Protein AF-A0A497I4E9-F1 (afdb_monomer_lite)

Foldseek 3Di:
DVVVVVVVVVVVVLVVLLVVLLVLLQVVLQQVLVVVLVPDDQFDCVPPDDPDDRDDDSLLLSLLSCCQLPPQNDDLVRSCVVSVHDSVVVVVLVVDPVSPVSNLVSLLVLLVVLLVLLVLLLVCVQQVWDFDQDQRDGFTGHPDDDGDDPDDPDRGHPPPPDQDCPDNVSSVVVLLSSLLNVLSGDCSNNVNNLVSLVVQCVPQDLPGSSVVVSLVSLLSSLVSLVSDPLVSSVVQCPPPSNVVSLVSSLVSLVCCLVDVVNVVVDDVVVNVVSVVSSVVSVVVVVVSVVVVVD

Sequence (294 aa):
MEKKDTRREKDQEIKDYKKRERDRAISLVKQWSDIELKDYIQPTRTGTPKGDPIGFSHKKYQAAHLMILHPQALKIKDIAKITETSEGVLRVWRVEKEFKKSIEEFGILVASRITDIIETIVDSIENKESAIFSDGEIILKPKNKQIQKNKFKKNFTLKFQNIPVDSVDNLHSLSMILLGLLPFFNSSVIGPFAKWMKKSIDSSGTSSYAGLIYPSLAEYALKEASVYDIESLRKWETKPEVLEITKMILNSNIDFLVNPEIWKLYDPKKIQETAESLKKLITNKLELFAQFAQ

pLDDT: mean 72.26, std 17.56, range [29.8, 97.81]

Radius of gyration: 21.53 Å; chains: 1; bounding box: 50×50×73 Å

Secondary structure (DSSP, 8-state):
-HHHHHHHHHHHHHHHHHHHHHHHHHHHHHHHHHHHHHT--PPPSTT--TTSPP---HHHHHHHHHGGGTTTT--HHHHHHHHT--HHHHHHHTTSHHHHHHHHHHHHHHHHHHHHHHHHHHHHHHTTPEEEEETTEEEEE-SSS-------SS------TT----SHHHHHHHHHHHHHHGGGS-HHHHHHHHHHHHHHHHHH-TTSSHHHHHHHHHHHHHHHHTTS-HHHHHHHHTSHHHHHHHHHHHHHHHHHHH-HHHHTTS-HHHHHHHHHHHHHHHHHHHHHHHHHT-

Structure (mmCIF, N/CA/C/O backbone):
data_AF-A0A497I4E9-F1
#
_entry.id   AF-A0A497I4E9-F1
#
loop_
_atom_site.group_PDB
_atom_site.id
_atom_site.type_symbol
_atom_site.label_atom_id
_atom_site.label_alt_id
_atom_site.label_comp_id
_atom_site.label_asym_id
_atom_site.label_entity_id
_atom_site.label_seq_id
_atom_site.pdbx_PDB_ins_code
_atom_site.Cartn_x
_atom_site.Cartn_y
_atom_site.Cartn_z
_atom_site.occupancy
_atom_site.B_iso_or_equiv
_atom_site.auth_seq_id
_atom_site.auth_comp_id
_atom_site.auth_asym_id
_atom_site.auth_atom_id
_atom_site.pdbx_PDB_model_num
ATOM 1 N N . MET A 1 1 ? -19.326 4.041 -35.630 1.00 49.50 1 MET A N 1
ATOM 2 C CA . MET A 1 1 ? -19.929 3.400 -34.438 1.00 49.50 1 MET A CA 1
ATOM 3 C C . MET A 1 1 ? -18.920 2.556 -33.649 1.00 49.50 1 MET A C 1
ATOM 5 O O . MET A 1 1 ? -18.979 2.616 -32.433 1.00 49.50 1 MET A O 1
ATOM 9 N N . GLU A 1 2 ? -17.916 1.929 -34.276 1.00 47.00 2 GLU A N 1
ATOM 10 C CA . GLU A 1 2 ? -16.885 1.084 -33.617 1.00 47.00 2 GLU A CA 1
ATOM 11 C C . GLU A 1 2 ? -16.043 1.721 -32.486 1.00 47.00 2 GLU A C 1
ATOM 13 O O . GLU A 1 2 ? -15.698 1.049 -31.516 1.00 47.00 2 GLU A O 1
ATOM 18 N N . LYS A 1 3 ? -15.713 3.022 -32.546 1.00 44.53 3 LYS A N 1
ATOM 19 C CA . LYS A 1 3 ? -14.885 3.679 -31.504 1.00 44.53 3 LYS A CA 1
ATOM 20 C C . LYS A 1 3 ? -15.578 3.818 -30.137 1.00 44.53 3 LYS A C 1
ATOM 22 O O . LYS A 1 3 ? -14.916 4.099 -29.141 1.00 44.53 3 LYS A O 1
ATOM 27 N N . LYS A 1 4 ? -16.912 3.706 -30.085 1.00 45.25 4 LYS A N 1
ATOM 28 C CA . LYS A 1 4 ? -17.695 3.914 -28.854 1.00 45.25 4 LYS A CA 1
ATOM 29 C C . LYS A 1 4 ? -17.833 2.622 -28.043 1.00 45.25 4 LYS A C 1
ATOM 31 O O . LYS A 1 4 ? -17.807 2.694 -26.817 1.00 45.25 4 LYS A O 1
ATOM 36 N N . ASP A 1 5 ? -17.906 1.476 -28.718 1.00 54.97 5 ASP A N 1
ATOM 37 C CA . ASP A 1 5 ? -17.983 0.156 -28.079 1.00 54.97 5 ASP A CA 1
ATOM 38 C C . ASP A 1 5 ? -16.625 -0.279 -27.518 1.00 54.97 5 ASP A C 1
ATOM 40 O O . ASP A 1 5 ? -16.539 -0.620 -26.342 1.00 54.97 5 ASP A O 1
ATOM 44 N N . THR A 1 6 ? -15.535 -0.050 -28.257 1.00 56.88 6 THR A N 1
ATOM 45 C CA . THR A 1 6 ? -14.160 -0.285 -27.764 1.00 56.88 6 THR A CA 1
ATOM 46 C C . THR A 1 6 ? -13.779 0.569 -26.549 1.00 56.88 6 THR A C 1
ATOM 48 O O . THR A 1 6 ? -12.969 0.155 -25.720 1.00 56.88 6 THR A O 1
ATOM 51 N N . ARG A 1 7 ? -14.350 1.774 -26.403 1.00 56.75 7 ARG A N 1
ATOM 52 C CA . ARG A 1 7 ? -14.149 2.606 -25.203 1.00 56.75 7 ARG A CA 1
ATOM 53 C C . ARG A 1 7 ? -14.920 2.057 -24.001 1.00 56.75 7 ARG A C 1
ATOM 55 O O . ARG A 1 7 ? -14.371 2.013 -22.907 1.00 56.75 7 ARG A O 1
ATOM 62 N N . ARG A 1 8 ? -16.164 1.612 -24.206 1.00 58.44 8 ARG A N 1
ATOM 63 C CA . ARG A 1 8 ? -17.003 1.023 -23.148 1.00 58.44 8 ARG A CA 1
ATOM 64 C C . ARG A 1 8 ? -16.434 -0.291 -22.617 1.00 58.44 8 ARG A C 1
ATOM 66 O O . ARG A 1 8 ? -16.469 -0.503 -21.411 1.00 58.44 8 ARG A O 1
ATOM 73 N N . GLU A 1 9 ? -15.896 -1.131 -23.496 1.00 60.31 9 GLU A N 1
ATOM 74 C CA . GLU A 1 9 ? -15.222 -2.382 -23.126 1.00 60.31 9 GLU A CA 1
ATOM 75 C C . GLU A 1 9 ? -13.988 -2.111 -22.258 1.00 60.31 9 GLU A C 1
ATOM 77 O O . GLU A 1 9 ? -13.892 -2.638 -21.151 1.00 60.31 9 GLU A O 1
ATOM 82 N N . LYS A 1 10 ? -13.115 -1.183 -22.678 1.00 62.25 10 LYS A N 1
ATOM 83 C CA . LYS A 1 10 ? -11.956 -0.755 -21.874 1.00 62.25 10 LYS A CA 1
ATOM 84 C C . LYS A 1 10 ? -12.358 -0.166 -20.520 1.00 62.25 10 LYS A C 1
ATOM 86 O O . LYS A 1 10 ? -11.743 -0.480 -19.503 1.00 62.25 10 LYS A O 1
ATOM 91 N N . ASP A 1 11 ? -13.401 0.663 -20.479 1.00 66.75 11 ASP A N 1
ATOM 92 C CA . ASP A 1 11 ? -13.904 1.238 -19.226 1.00 66.75 11 ASP A CA 1
ATOM 93 C C . ASP A 1 11 ? -14.431 0.152 -18.266 1.00 66.75 11 ASP A C 1
ATOM 95 O O . ASP A 1 11 ? -14.308 0.286 -17.044 1.00 66.75 11 ASP A O 1
ATOM 99 N N . GLN A 1 12 ? -15.015 -0.926 -18.800 1.00 70.75 12 GLN A N 1
ATOM 100 C CA . GLN A 1 12 ? -15.513 -2.055 -18.018 1.00 70.75 12 GLN A CA 1
ATOM 101 C C . GLN A 1 12 ? -14.371 -2.940 -17.499 1.00 70.75 12 GLN A C 1
ATOM 103 O O . GLN A 1 12 ? -14.340 -3.237 -16.305 1.00 70.75 12 GLN A O 1
ATOM 108 N N . GLU A 1 13 ? -13.384 -3.265 -18.336 1.00 67.56 13 GLU A N 1
ATOM 109 C CA . GLU A 1 13 ? -12.174 -3.991 -17.921 1.00 67.56 13 GLU A CA 1
ATOM 110 C C . GLU A 1 13 ? -11.451 -3.279 -16.771 1.00 67.56 13 GLU A C 1
ATOM 112 O O . GLU A 1 13 ? -11.076 -3.905 -15.775 1.00 67.56 13 GLU A O 1
ATOM 117 N N . ILE A 1 14 ? -11.322 -1.952 -16.868 1.00 67.06 14 ILE A N 1
ATOM 118 C CA . ILE A 1 14 ? -10.730 -1.114 -15.820 1.00 67.06 14 ILE A CA 1
ATOM 119 C C . ILE A 1 14 ? -11.548 -1.197 -14.525 1.00 67.06 14 ILE A C 1
ATOM 121 O O . ILE A 1 14 ? -10.976 -1.298 -13.438 1.00 67.06 14 ILE A O 1
ATOM 125 N N . LYS A 1 15 ? -12.885 -1.157 -14.599 1.00 71.06 15 LYS A N 1
ATOM 126 C CA . LYS A 1 15 ? -13.749 -1.287 -13.411 1.00 71.06 15 LYS A CA 1
ATOM 127 C C . LYS A 1 15 ? -13.608 -2.650 -12.744 1.00 71.06 15 LYS A C 1
ATOM 129 O O . LYS A 1 15 ? -13.527 -2.714 -11.516 1.00 71.06 15 LYS A O 1
ATOM 134 N N . ASP A 1 16 ? -13.562 -3.718 -13.528 1.00 72.38 16 ASP A N 1
ATOM 135 C CA . ASP A 1 16 ? -13.444 -5.072 -12.996 1.00 72.38 16 ASP A CA 1
ATOM 136 C C . ASP A 1 16 ? -12.066 -5.304 -12.381 1.00 72.38 16 ASP A C 1
ATOM 138 O O . ASP A 1 16 ? -11.967 -5.866 -11.290 1.00 72.38 16 ASP A O 1
ATOM 142 N N . TYR A 1 17 ? -11.011 -4.795 -13.021 1.00 70.19 17 TYR A N 1
ATOM 143 C CA . TYR A 1 17 ? -9.670 -4.754 -12.446 1.00 70.19 17 TYR A CA 1
ATOM 144 C C . TYR A 1 17 ? -9.652 -4.030 -11.095 1.00 70.19 17 TYR A C 1
ATOM 146 O O . TYR A 1 17 ? -9.250 -4.613 -10.088 1.00 70.19 17 TYR A O 1
ATOM 154 N N . LYS A 1 18 ? -10.209 -2.812 -11.031 1.00 72.19 18 LYS A N 1
ATOM 155 C CA . LYS A 1 18 ? -10.308 -2.026 -9.789 1.00 72.19 18 LYS A CA 1
ATOM 156 C C . LYS A 1 18 ? -11.004 -2.783 -8.673 1.00 72.19 18 LYS A C 1
ATOM 158 O O . LYS A 1 18 ? -10.555 -2.747 -7.532 1.00 72.19 18 LYS A O 1
ATOM 163 N N . LYS A 1 19 ? -12.119 -3.444 -8.986 1.00 79.62 19 LYS A N 1
ATOM 164 C CA . LYS A 1 19 ? -12.874 -4.209 -7.995 1.00 79.62 19 LYS A CA 1
ATOM 165 C C . LYS A 1 19 ? -12.036 -5.361 -7.441 1.00 79.62 19 LYS A C 1
ATOM 167 O O . LYS A 1 19 ? -11.969 -5.515 -6.226 1.00 79.62 19 LYS A O 1
ATOM 172 N N . ARG A 1 20 ? -11.356 -6.115 -8.311 1.00 80.31 20 ARG A N 1
ATOM 173 C CA . ARG A 1 20 ? -10.493 -7.232 -7.897 1.00 80.31 20 ARG A CA 1
ATOM 174 C C . ARG A 1 20 ? -9.346 -6.775 -7.002 1.00 80.31 20 ARG A C 1
ATOM 176 O O . ARG A 1 20 ? -9.178 -7.335 -5.922 1.00 80.31 20 ARG A O 1
ATOM 183 N N . GLU A 1 21 ? -8.594 -5.754 -7.407 1.00 78.81 21 GLU A N 1
ATOM 184 C CA . GLU A 1 21 ? -7.444 -5.291 -6.620 1.00 78.81 21 GLU A CA 1
ATOM 185 C C . GLU A 1 21 ? -7.877 -4.616 -5.311 1.00 78.81 21 GLU A C 1
ATOM 187 O O . GLU A 1 21 ? -7.258 -4.826 -4.268 1.00 78.81 21 GLU A O 1
ATOM 192 N N . ARG A 1 22 ? -9.014 -3.906 -5.310 1.00 83.94 22 ARG A N 1
ATOM 193 C CA . ARG A 1 22 ? -9.618 -3.377 -4.080 1.00 83.94 22 ARG A CA 1
ATOM 194 C C . ARG A 1 22 ? -9.934 -4.494 -3.090 1.00 83.94 22 ARG A C 1
ATOM 196 O O . ARG A 1 22 ? -9.614 -4.385 -1.907 1.00 83.94 22 ARG A O 1
ATOM 203 N N . ASP A 1 23 ? -10.591 -5.548 -3.561 1.00 83.31 23 ASP A N 1
ATOM 204 C CA . ASP A 1 23 ? -11.003 -6.663 -2.712 1.00 83.31 23 ASP A CA 1
ATOM 205 C C . ASP A 1 23 ? -9.776 -7.445 -2.203 1.00 83.31 23 ASP A C 1
ATOM 207 O O . ASP A 1 23 ? -9.744 -7.850 -1.036 1.00 83.31 23 ASP A O 1
ATOM 211 N N . ARG A 1 24 ? -8.714 -7.555 -3.017 1.00 82.25 24 ARG A N 1
ATOM 212 C CA . ARG A 1 24 ? -7.403 -8.083 -2.598 1.00 82.25 24 ARG A CA 1
ATOM 213 C C . ARG A 1 24 ? -6.756 -7.232 -1.509 1.00 82.25 24 ARG A C 1
ATOM 215 O O . ARG A 1 24 ? -6.346 -7.794 -0.497 1.00 82.25 24 ARG A O 1
ATOM 222 N N . ALA A 1 25 ? -6.719 -5.907 -1.662 1.00 86.31 25 ALA A N 1
ATOM 223 C CA . ALA A 1 25 ? -6.171 -5.003 -0.648 1.00 86.31 25 ALA A CA 1
ATOM 224 C C . ALA A 1 25 ? -6.924 -5.138 0.686 1.00 86.31 25 ALA A C 1
ATOM 226 O O . ALA A 1 25 ? -6.308 -5.264 1.743 1.00 86.31 25 ALA A O 1
ATOM 227 N N . ILE A 1 26 ? -8.261 -5.196 0.641 1.00 88.38 26 ILE A N 1
ATOM 228 C CA . ILE A 1 26 ? -9.094 -5.415 1.832 1.00 88.38 26 ILE A CA 1
ATOM 229 C C . ILE A 1 26 ? -8.780 -6.765 2.484 1.00 88.38 26 ILE A C 1
ATOM 231 O O . ILE A 1 26 ? -8.608 -6.830 3.701 1.00 88.38 26 ILE A O 1
ATOM 235 N N . SER A 1 27 ? -8.710 -7.840 1.695 1.00 86.56 27 SER A N 1
ATOM 236 C CA . SER A 1 27 ? -8.392 -9.180 2.198 1.00 86.56 27 SER A CA 1
ATOM 237 C C . SER A 1 27 ? -7.012 -9.224 2.854 1.00 86.56 27 SER A C 1
ATOM 239 O O . SER A 1 27 ? -6.873 -9.746 3.957 1.00 86.56 27 SER A O 1
ATOM 241 N N . LEU A 1 28 ? -6.007 -8.636 2.206 1.00 85.25 28 LEU A N 1
ATOM 242 C CA . LEU A 1 28 ? -4.631 -8.593 2.690 1.00 85.25 28 LEU A CA 1
ATOM 243 C C . LEU A 1 28 ? -4.524 -7.879 4.042 1.00 85.25 28 LEU A C 1
ATOM 245 O O . LEU A 1 28 ? -3.962 -8.417 4.993 1.00 85.25 28 LEU A O 1
ATOM 249 N N . VAL A 1 29 ? -5.125 -6.691 4.154 1.00 90.62 29 VAL A N 1
ATOM 250 C CA . VAL A 1 29 ? -5.122 -5.916 5.403 1.00 90.62 29 VAL A CA 1
ATOM 251 C C . VAL A 1 29 ? -5.855 -6.641 6.518 1.00 90.62 29 VAL A C 1
ATOM 253 O O . VAL A 1 29 ? -5.392 -6.608 7.654 1.00 90.62 29 VAL A O 1
ATOM 256 N N . LYS A 1 30 ? -6.969 -7.320 6.220 1.00 89.69 30 LYS A N 1
ATOM 257 C CA . LYS A 1 30 ? -7.664 -8.147 7.214 1.00 89.69 30 LYS A CA 1
ATOM 258 C C . LYS A 1 30 ? -6.767 -9.266 7.727 1.00 89.69 30 LYS A C 1
ATOM 260 O O . LYS A 1 30 ? -6.582 -9.360 8.930 1.00 89.69 30 LYS A O 1
ATOM 265 N N . GLN A 1 31 ? -6.140 -10.028 6.830 1.00 84.69 31 GLN A N 1
ATOM 266 C CA . GLN A 1 31 ? -5.216 -11.100 7.213 1.00 84.69 31 GLN A CA 1
ATOM 267 C C . GLN A 1 31 ? -4.074 -10.570 8.091 1.00 84.69 31 GLN A C 1
ATOM 269 O O . GLN A 1 31 ? -3.772 -11.142 9.135 1.00 84.69 31 GLN A O 1
ATOM 274 N N . TRP A 1 32 ? -3.464 -9.445 7.713 1.00 86.50 32 TRP A N 1
ATOM 275 C CA . TRP A 1 32 ? -2.405 -8.826 8.508 1.00 86.50 32 TRP A CA 1
ATOM 276 C C . TRP A 1 32 ? -2.886 -8.271 9.841 1.00 86.50 32 TRP A C 1
ATOM 278 O O . TRP A 1 32 ? -2.175 -8.412 10.830 1.00 86.50 32 TRP A O 1
ATOM 288 N N . SER A 1 33 ? -4.083 -7.692 9.885 1.00 91.00 33 SER A N 1
ATOM 289 C CA . SER A 1 33 ? -4.698 -7.240 11.128 1.00 91.00 33 SER A CA 1
ATOM 290 C C . SER A 1 33 ? -5.000 -8.411 12.059 1.00 91.00 33 SER A C 1
ATOM 292 O O . SER A 1 33 ? -4.763 -8.295 13.254 1.00 91.00 33 SER A O 1
ATOM 294 N N . ASP A 1 34 ? -5.512 -9.527 11.541 1.00 87.12 34 ASP A N 1
ATOM 295 C CA . ASP A 1 34 ? -5.860 -10.705 12.340 1.00 87.12 34 ASP A CA 1
ATOM 296 C C . ASP A 1 34 ? -4.614 -11.325 12.991 1.00 87.12 34 ASP A C 1
ATOM 298 O O . ASP A 1 34 ? -4.669 -11.794 14.126 1.00 87.12 34 ASP A O 1
ATOM 302 N N . ILE A 1 35 ? -3.464 -11.259 12.313 1.00 83.44 35 ILE A N 1
ATOM 303 C CA . ILE A 1 35 ? -2.170 -11.690 12.862 1.00 83.44 35 ILE A CA 1
ATOM 304 C C . ILE A 1 35 ? -1.722 -10.797 14.019 1.00 83.44 35 ILE A C 1
ATOM 306 O O . ILE A 1 35 ? -1.273 -11.318 15.039 1.00 83.44 35 ILE A O 1
ATOM 310 N N . GLU A 1 36 ? -1.865 -9.476 13.890 1.00 85.00 36 GLU A N 1
ATOM 311 C CA . GLU A 1 36 ? -1.556 -8.554 14.992 1.00 85.00 36 GLU A CA 1
ATOM 312 C C . GLU A 1 36 ? -2.530 -8.725 16.165 1.00 85.00 36 GLU A C 1
ATOM 314 O O . GLU A 1 36 ? -2.134 -8.644 17.325 1.00 85.00 36 GLU A O 1
ATOM 319 N N . LEU A 1 37 ? -3.801 -9.011 15.873 1.00 87.88 37 LEU A N 1
ATOM 320 C CA . LEU A 1 37 ? -4.840 -9.199 16.884 1.00 87.88 37 LEU A CA 1
ATOM 321 C C . LEU A 1 37 ? -4.724 -10.533 17.626 1.00 87.88 37 LEU A C 1
ATOM 323 O O . LEU A 1 37 ? -5.153 -10.609 18.773 1.00 87.88 37 LEU A O 1
ATOM 327 N N . LYS A 1 38 ? -4.144 -11.573 17.015 1.00 86.25 38 LYS A N 1
ATOM 328 C CA . LYS A 1 38 ? -4.037 -12.910 17.621 1.00 86.25 38 LYS A CA 1
ATOM 329 C C . LYS A 1 38 ? -3.310 -12.900 18.970 1.00 86.25 38 LYS A C 1
ATOM 331 O O . LYS A 1 38 ? -3.720 -13.616 19.878 1.00 86.25 38 LYS A O 1
ATOM 336 N N . ASP A 1 39 ? -2.261 -12.089 19.088 1.00 80.94 39 ASP A N 1
ATOM 337 C CA . ASP A 1 39 ? -1.448 -11.979 20.306 1.00 80.94 39 ASP A CA 1
ATOM 338 C C . ASP A 1 39 ? -1.805 -10.727 21.134 1.00 80.94 39 ASP A C 1
ATOM 340 O O . ASP A 1 39 ? -1.149 -10.426 22.134 1.00 80.94 39 ASP A O 1
ATOM 344 N N . TYR A 1 40 ? -2.822 -9.963 20.718 1.00 87.62 40 TYR A N 1
ATOM 345 C CA . TYR A 1 40 ? -3.192 -8.714 21.370 1.00 87.62 40 TYR A CA 1
ATOM 346 C C . TYR A 1 40 ? -3.966 -8.971 22.666 1.00 87.62 40 TYR A C 1
ATOM 348 O O . TYR A 1 40 ? -5.067 -9.520 22.668 1.00 87.62 40 TYR A O 1
ATOM 356 N N . ILE A 1 41 ? -3.413 -8.511 23.788 1.00 84.88 41 ILE A N 1
ATOM 357 C CA . ILE A 1 41 ? -4.090 -8.571 25.084 1.00 84.88 41 ILE A CA 1
ATOM 358 C C . ILE A 1 41 ? -4.838 -7.259 25.294 1.00 84.88 41 ILE A C 1
ATOM 360 O O . ILE A 1 41 ? -4.236 -6.208 25.517 1.00 84.88 41 ILE A O 1
ATOM 364 N N . GLN A 1 42 ? -6.168 -7.325 25.240 1.00 86.94 42 GLN A N 1
ATOM 365 C CA . GLN A 1 42 ? -7.001 -6.151 25.460 1.00 86.94 42 GLN A CA 1
ATOM 366 C C . GLN A 1 42 ? -6.841 -5.630 26.899 1.00 86.94 42 GLN A C 1
ATOM 368 O O . GLN A 1 42 ? -7.067 -6.383 27.850 1.00 86.94 42 GLN A O 1
ATOM 373 N N . PRO A 1 43 ? -6.525 -4.337 27.084 1.00 83.25 43 PRO A N 1
ATOM 374 C CA . PRO A 1 43 ? -6.435 -3.733 28.400 1.00 83.25 43 PRO A CA 1
ATOM 375 C C . PRO A 1 43 ? -7.790 -3.766 29.111 1.00 83.25 43 PRO A C 1
ATOM 377 O O . PRO A 1 43 ? -8.836 -3.412 28.558 1.00 83.25 43 PRO A O 1
ATOM 380 N N . THR A 1 44 ? -7.759 -4.185 30.372 1.00 79.56 44 THR A N 1
ATOM 381 C CA . THR A 1 44 ? -8.914 -4.176 31.271 1.00 79.56 44 THR A CA 1
ATOM 382 C C . THR A 1 44 ? -8.923 -2.911 32.118 1.00 79.56 44 THR A C 1
ATOM 384 O O . THR A 1 44 ? -7.870 -2.397 32.473 1.00 79.56 44 THR A O 1
ATOM 387 N N . ARG A 1 45 ? -10.112 -2.454 32.526 1.00 72.31 45 ARG A N 1
ATOM 388 C CA . ARG A 1 45 ? -10.286 -1.313 33.448 1.00 72.31 45 ARG A CA 1
ATOM 389 C C . ARG A 1 45 ? -9.727 -1.533 34.859 1.00 72.31 45 ARG A C 1
ATOM 391 O O . ARG A 1 45 ? -9.718 -0.596 35.652 1.00 72.31 45 ARG A O 1
ATOM 398 N N . THR A 1 46 ? -9.345 -2.758 35.205 1.00 72.81 46 THR A N 1
ATOM 399 C CA . THR A 1 46 ? -8.886 -3.121 36.546 1.00 72.81 46 THR A CA 1
ATOM 400 C C . THR A 1 46 ? -7.660 -2.289 36.929 1.00 72.81 46 THR A C 1
ATOM 402 O O . THR A 1 46 ? -6.598 -2.451 36.339 1.00 72.81 46 THR A O 1
ATOM 405 N N . GLY A 1 47 ? -7.816 -1.391 37.906 1.00 68.94 47 GLY A N 1
ATOM 406 C CA . GLY A 1 47 ? -6.748 -0.497 38.374 1.00 68.94 47 GLY A CA 1
ATOM 407 C C . GLY A 1 47 ? -6.626 0.842 37.633 1.00 68.94 47 GLY A C 1
ATOM 408 O O . GLY A 1 47 ? -5.759 1.631 37.990 1.00 68.94 47 GLY A O 1
ATOM 409 N N . THR A 1 48 ? -7.484 1.136 36.650 1.00 69.56 48 THR A N 1
ATOM 410 C CA . THR A 1 48 ? -7.495 2.423 35.933 1.00 69.56 48 THR A CA 1
ATOM 411 C C . THR A 1 48 ? -8.565 3.358 36.522 1.00 69.56 48 THR A C 1
ATOM 413 O O . THR A 1 48 ? -9.751 3.005 36.486 1.00 69.56 48 THR A O 1
ATOM 416 N N . PRO A 1 49 ? -8.196 4.534 37.070 1.00 70.00 49 PRO A N 1
ATOM 417 C CA . PRO A 1 49 ? -9.143 5.517 37.591 1.00 70.00 49 PRO A CA 1
ATOM 418 C C . PRO A 1 49 ? -10.232 5.917 36.590 1.00 70.00 49 PRO A C 1
ATOM 420 O O . PRO A 1 49 ? -10.067 5.900 35.367 1.00 70.00 49 PRO A O 1
ATOM 423 N N . LYS A 1 50 ? -11.395 6.307 37.119 1.00 60.94 50 LYS A N 1
ATOM 424 C CA . LYS A 1 50 ? -12.525 6.761 36.306 1.00 60.94 50 LYS A CA 1
ATOM 425 C C . LYS A 1 50 ? -12.164 8.092 35.636 1.00 60.94 50 LYS A C 1
ATOM 427 O O . LYS A 1 50 ? -12.130 9.117 36.302 1.00 60.94 50 LYS A O 1
ATOM 432 N N . GLY A 1 51 ? -11.945 8.062 34.324 1.00 63.97 51 GLY A N 1
ATOM 433 C CA . GLY A 1 51 ? -11.552 9.234 33.532 1.00 63.97 51 GLY A CA 1
ATOM 434 C C . GLY A 1 51 ? -10.259 9.021 32.750 1.00 63.97 51 GLY A C 1
ATOM 435 O O . GLY A 1 51 ? -10.059 9.696 31.744 1.00 63.97 51 GLY A O 1
ATOM 436 N N . ASP A 1 52 ? -9.452 8.032 33.142 1.00 61.41 52 ASP A N 1
ATOM 437 C CA . ASP A 1 52 ? -8.218 7.711 32.437 1.00 61.41 52 ASP A CA 1
ATOM 438 C C . ASP A 1 52 ? -8.489 6.858 31.187 1.00 61.41 52 ASP A C 1
ATOM 440 O O . ASP A 1 52 ? -9.388 5.998 31.190 1.00 61.41 52 ASP A O 1
ATOM 444 N N . PRO A 1 53 ? -7.736 7.091 30.096 1.00 64.12 53 PRO A N 1
ATOM 445 C CA . PRO A 1 53 ? -7.869 6.304 28.886 1.00 64.12 53 PRO A CA 1
ATOM 446 C C . PRO A 1 53 ? -7.525 4.841 29.174 1.00 64.12 53 PRO A C 1
ATOM 448 O O . PRO A 1 53 ? -6.430 4.501 29.613 1.00 64.12 53 PRO A O 1
ATOM 451 N N . ILE A 1 54 ? -8.482 3.958 28.894 1.00 72.12 54 ILE A N 1
ATOM 452 C CA . ILE A 1 54 ? -8.194 2.536 28.713 1.00 72.12 54 ILE A CA 1
ATOM 453 C C . ILE A 1 54 ? -7.688 2.397 27.285 1.00 72.12 54 ILE A C 1
ATOM 455 O O . ILE A 1 54 ? -8.259 3.007 26.375 1.00 72.12 54 ILE A O 1
ATOM 459 N N . GLY A 1 55 ? -6.630 1.610 27.088 1.00 81.38 55 GLY A N 1
ATOM 460 C CA . GLY A 1 55 ? -6.120 1.324 25.751 1.00 81.38 55 GLY A CA 1
ATOM 461 C C . GLY A 1 55 ? -7.167 0.641 24.856 1.00 81.38 55 GLY A C 1
ATOM 462 O O . GLY A 1 55 ? -8.359 0.560 25.162 1.00 81.38 55 GLY A O 1
ATOM 463 N N . PHE A 1 56 ? -6.752 0.168 23.687 1.00 89.81 56 PHE A N 1
ATOM 464 C CA . PHE A 1 56 ? -7.728 -0.175 22.657 1.00 89.81 56 PHE A CA 1
ATOM 465 C C . PHE A 1 56 ? -8.535 -1.432 22.987 1.00 89.81 56 PHE A C 1
ATOM 467 O O . PHE A 1 56 ? -8.015 -2.455 23.409 1.00 89.81 56 PHE A O 1
ATOM 474 N N . SER A 1 57 ? -9.839 -1.388 22.722 1.00 91.38 57 SER A N 1
ATOM 475 C CA . SER A 1 57 ? -10.585 -2.633 22.551 1.00 91.38 57 SER A CA 1
ATOM 476 C C . SER A 1 57 ? -10.133 -3.332 21.268 1.00 91.38 57 SER A C 1
ATOM 478 O O . SER A 1 57 ? -9.665 -2.667 20.342 1.00 91.38 57 SER A O 1
ATOM 480 N N . HIS A 1 58 ? -10.358 -4.645 21.154 1.00 91.88 58 HIS A N 1
ATOM 481 C CA . HIS A 1 58 ? -10.117 -5.370 19.897 1.00 91.88 58 HIS A CA 1
ATOM 482 C C . HIS A 1 58 ? -10.772 -4.678 18.692 1.00 91.88 58 HIS A C 1
ATOM 484 O O . HIS A 1 58 ? -10.132 -4.480 17.664 1.00 91.88 58 HIS A O 1
ATOM 490 N N . LYS A 1 59 ? -12.026 -4.222 18.844 1.00 94.69 59 LYS A N 1
ATOM 491 C CA . LYS A 1 59 ? -12.767 -3.505 17.792 1.00 94.69 59 LYS A CA 1
ATOM 492 C C . LYS A 1 59 ? -12.095 -2.188 17.403 1.00 94.69 59 LYS A C 1
ATOM 494 O O . LYS A 1 59 ? -12.002 -1.875 16.220 1.00 94.69 59 LYS A O 1
ATOM 499 N N . LYS A 1 60 ? -11.611 -1.420 18.385 1.00 95.56 60 LYS A N 1
ATOM 500 C CA . LYS A 1 60 ? -10.895 -0.161 18.141 1.00 95.56 60 LYS A CA 1
ATOM 501 C C . LYS A 1 60 ? -9.549 -0.405 17.468 1.00 95.56 60 LYS A C 1
ATOM 503 O O . LYS A 1 60 ? -9.201 0.321 16.544 1.00 95.56 60 LYS A O 1
ATOM 508 N N . TYR A 1 61 ? -8.838 -1.453 17.868 1.00 95.25 61 TYR A N 1
ATOM 509 C CA . TYR A 1 61 ? -7.555 -1.800 17.272 1.00 95.25 61 TYR A CA 1
ATOM 510 C C . TYR A 1 61 ? -7.700 -2.294 15.831 1.00 95.25 61 TYR A C 1
ATOM 512 O O . TYR A 1 61 ? -7.078 -1.744 14.924 1.00 95.25 61 TYR A O 1
ATOM 520 N N . GLN A 1 62 ? -8.643 -3.203 15.578 1.00 96.31 62 GLN A N 1
ATOM 521 C CA . GLN A 1 62 ? -8.987 -3.625 14.221 1.00 96.31 62 GLN A CA 1
ATOM 522 C C . GLN A 1 62 ? -9.463 -2.448 13.350 1.00 96.31 62 GLN A C 1
ATOM 524 O O . GLN A 1 62 ? -9.104 -2.353 12.176 1.00 96.31 62 GLN A O 1
ATOM 529 N N . ALA A 1 63 ? -10.247 -1.519 13.910 1.00 97.75 63 ALA A N 1
ATOM 530 C CA . ALA A 1 63 ? -10.671 -0.320 13.192 1.00 97.75 63 ALA A CA 1
ATOM 531 C C . ALA A 1 63 ? -9.481 0.563 12.800 1.00 97.75 63 ALA A C 1
ATOM 533 O O . ALA A 1 63 ? -9.451 1.045 11.670 1.00 97.75 63 ALA A O 1
ATOM 534 N N . ALA A 1 64 ? -8.505 0.758 13.695 1.00 97.50 64 ALA A N 1
ATOM 535 C CA . ALA A 1 64 ? -7.285 1.503 13.388 1.00 97.50 64 ALA A CA 1
ATOM 536 C C . ALA A 1 64 ? -6.513 0.847 12.230 1.00 97.50 64 ALA A C 1
ATOM 538 O O . ALA A 1 64 ? -6.132 1.532 11.285 1.00 97.50 64 ALA A O 1
ATOM 539 N N . HIS A 1 65 ? -6.384 -0.481 12.224 1.00 97.56 65 HIS A N 1
ATOM 540 C CA . HIS A 1 65 ? -5.740 -1.198 11.121 1.00 97.56 65 HIS A CA 1
ATOM 541 C C . HIS A 1 65 ? -6.472 -1.009 9.787 1.00 97.56 65 HIS A C 1
ATOM 543 O O . HIS A 1 65 ? -5.853 -0.693 8.777 1.00 97.56 65 HIS A O 1
ATOM 549 N N . LEU A 1 66 ? -7.804 -1.116 9.768 1.00 97.81 66 LEU A N 1
ATOM 550 C CA . LEU A 1 66 ? -8.598 -0.932 8.546 1.00 97.81 66 LEU A CA 1
ATOM 551 C C . LEU A 1 66 ? -8.592 0.513 8.023 1.00 97.81 66 LEU A C 1
ATOM 553 O O . LEU A 1 66 ? -8.869 0.735 6.843 1.00 97.81 66 LEU A O 1
ATOM 557 N N . MET A 1 67 ? -8.268 1.505 8.857 1.00 97.38 67 MET A N 1
ATOM 558 C CA . MET A 1 67 ? -8.202 2.908 8.429 1.00 97.38 67 MET A CA 1
ATOM 559 C C . MET A 1 67 ? -7.062 3.189 7.451 1.00 97.38 67 MET A C 1
ATOM 561 O O . MET A 1 67 ? -7.137 4.199 6.751 1.00 97.38 67 MET A O 1
ATOM 565 N N . ILE A 1 68 ? -6.064 2.306 7.318 1.00 95.94 68 ILE A N 1
ATOM 566 C CA . ILE A 1 68 ? -5.049 2.449 6.262 1.00 95.94 68 ILE A CA 1
ATOM 567 C C . ILE A 1 68 ? -5.653 2.350 4.854 1.00 95.94 68 ILE A C 1
ATOM 569 O O . ILE A 1 68 ? -5.057 2.837 3.904 1.00 95.94 68 ILE A O 1
ATOM 573 N N . LEU A 1 69 ? -6.845 1.757 4.719 1.00 94.50 69 LEU A N 1
ATOM 574 C CA . LEU A 1 69 ? -7.603 1.644 3.468 1.00 94.50 69 LEU A CA 1
ATOM 575 C C . LEU A 1 69 ? -8.593 2.802 3.257 1.00 94.50 69 LEU A C 1
ATOM 577 O O . LEU A 1 69 ? -9.332 2.818 2.270 1.00 94.50 69 LEU A O 1
ATOM 581 N N . HIS A 1 70 ? -8.678 3.745 4.197 1.00 91.94 70 HIS A N 1
ATOM 582 C CA . HIS A 1 70 ? -9.584 4.886 4.119 1.00 91.94 70 HIS A CA 1
ATOM 583 C C . HIS A 1 70 ? -8.869 6.145 3.603 1.00 91.94 70 HIS A C 1
ATOM 585 O O . HIS A 1 70 ? -7.825 6.503 4.153 1.00 91.94 70 HIS A O 1
ATOM 591 N N . PRO A 1 71 ? -9.474 6.916 2.673 1.00 86.38 71 PRO A N 1
ATOM 592 C CA . PRO A 1 71 ? -10.763 6.697 1.997 1.00 86.38 71 PRO A CA 1
ATOM 593 C C . PRO A 1 71 ? -10.718 5.846 0.719 1.00 86.38 71 PRO A C 1
ATOM 595 O O . PRO A 1 71 ? -11.760 5.689 0.085 1.00 86.38 71 PRO A O 1
ATOM 598 N N . GLN A 1 72 ? -9.551 5.340 0.321 1.00 82.31 72 GLN A N 1
ATOM 599 C CA . GLN A 1 72 ? -9.315 4.800 -1.022 1.00 82.31 72 GLN A CA 1
ATOM 600 C C . GLN A 1 72 ? -10.115 3.520 -1.320 1.00 82.31 72 GLN A C 1
ATOM 602 O O . GLN A 1 72 ? -10.779 3.431 -2.350 1.00 82.31 72 GLN A O 1
ATOM 607 N N . ALA A 1 73 ? -10.091 2.534 -0.422 1.00 87.56 73 ALA A N 1
ATOM 608 C CA . ALA A 1 73 ? -10.809 1.266 -0.578 1.00 87.56 73 ALA A CA 1
ATOM 609 C C . ALA A 1 73 ? -12.038 1.148 0.334 1.00 87.56 73 ALA A C 1
ATOM 611 O O . ALA A 1 73 ? -13.043 0.543 -0.063 1.00 87.56 73 ALA A O 1
ATOM 612 N N . LEU A 1 74 ? -11.985 1.723 1.539 1.00 92.25 74 LEU A N 1
ATOM 613 C CA . LEU A 1 74 ? -13.056 1.642 2.532 1.00 92.25 74 LEU A CA 1
ATOM 614 C C . LEU A 1 74 ? -13.552 3.028 2.959 1.00 92.25 74 LEU A C 1
ATOM 616 O O . LEU A 1 74 ? -12.789 3.922 3.339 1.00 92.25 74 LEU A O 1
ATOM 620 N N . LYS A 1 75 ? -14.875 3.199 2.968 1.00 93.69 75 LYS A N 1
ATOM 621 C CA . LYS A 1 75 ? -15.531 4.344 3.606 1.00 93.69 75 LYS A CA 1
ATOM 622 C C . LYS A 1 75 ? -15.725 4.058 5.096 1.00 93.69 75 LYS A C 1
ATOM 624 O O . LYS A 1 75 ? -15.708 2.910 5.532 1.00 93.69 75 LYS A O 1
ATOM 629 N N . ILE A 1 76 ? -15.983 5.105 5.882 1.00 95.12 76 ILE A N 1
ATOM 630 C CA . ILE A 1 76 ? -16.220 4.977 7.333 1.00 95.12 76 ILE A CA 1
ATOM 631 C C . ILE A 1 76 ? -17.348 3.992 7.642 1.00 95.12 76 ILE A C 1
ATOM 633 O O . ILE A 1 76 ? -17.185 3.148 8.516 1.00 95.12 76 ILE A O 1
ATOM 637 N N . LYS A 1 77 ? -18.439 4.034 6.871 1.00 96.44 77 LYS A N 1
ATOM 638 C CA . LYS A 1 77 ? -19.550 3.080 6.982 1.00 96.44 77 LYS A CA 1
ATOM 639 C C . LYS A 1 77 ? -19.123 1.618 6.797 1.00 96.44 77 LYS A C 1
ATOM 641 O O . LYS A 1 77 ? -19.660 0.730 7.451 1.00 96.44 77 LYS A O 1
ATOM 646 N N . ASP A 1 78 ? -18.146 1.365 5.925 1.00 96.31 78 ASP A N 1
ATOM 647 C CA . ASP A 1 78 ? -17.678 0.012 5.631 1.00 96.31 78 ASP A CA 1
ATOM 648 C C . ASP A 1 78 ? -16.828 -0.505 6.798 1.00 96.31 78 ASP A C 1
ATOM 650 O O . ASP A 1 78 ? -17.017 -1.632 7.247 1.00 96.31 78 ASP A O 1
ATOM 654 N N . ILE A 1 79 ? -15.955 0.347 7.351 1.00 97.38 79 ILE A N 1
ATOM 655 C CA . ILE A 1 79 ? -15.155 0.028 8.545 1.00 97.38 79 ILE A CA 1
ATOM 656 C C . ILE A 1 79 ? -16.068 -0.192 9.759 1.00 97.38 79 ILE A C 1
ATOM 658 O O . ILE A 1 79 ? -15.868 -1.150 10.506 1.00 97.38 79 ILE A O 1
ATOM 662 N N . ALA A 1 80 ? -17.103 0.641 9.923 1.00 97.06 80 ALA A N 1
ATOM 663 C CA . ALA A 1 80 ? -18.101 0.515 10.989 1.00 97.06 80 ALA A CA 1
ATOM 664 C C . ALA A 1 80 ? -18.776 -0.858 10.938 1.00 97.06 80 ALA A C 1
ATOM 666 O O . ALA A 1 80 ? -18.827 -1.576 11.933 1.00 97.06 80 ALA A O 1
ATOM 667 N N . LYS A 1 81 ? -19.202 -1.260 9.734 1.00 97.19 81 LYS A N 1
ATOM 668 C CA . LYS A 1 81 ? -19.806 -2.567 9.485 1.00 97.19 81 LYS A CA 1
ATOM 669 C C . LYS A 1 81 ? -18.844 -3.723 9.771 1.00 97.19 81 LYS A C 1
ATOM 671 O O . LYS A 1 81 ? -19.254 -4.680 10.411 1.00 97.19 81 LYS A O 1
ATOM 676 N N . ILE A 1 82 ? -17.592 -3.649 9.309 1.00 95.38 82 ILE A N 1
ATOM 677 C CA . ILE A 1 82 ? -16.604 -4.731 9.492 1.00 95.38 82 ILE A CA 1
ATOM 678 C C . ILE A 1 82 ? -16.269 -4.939 10.972 1.00 95.38 82 ILE A C 1
ATOM 680 O O . ILE A 1 82 ? -16.116 -6.072 11.406 1.00 95.38 82 ILE A O 1
ATOM 684 N N . THR A 1 83 ? -16.153 -3.850 11.730 1.00 95.44 83 THR A N 1
ATOM 685 C CA . THR A 1 83 ? -15.759 -3.879 13.148 1.00 95.44 83 THR A CA 1
ATOM 686 C C . THR A 1 83 ? -16.939 -3.981 14.108 1.00 95.44 83 THR A C 1
ATOM 688 O O . THR A 1 83 ? -16.739 -4.010 15.323 1.00 95.44 83 THR A O 1
ATOM 691 N N . GLU A 1 84 ? -18.166 -4.013 13.577 1.00 96.25 84 GLU A N 1
ATOM 692 C CA . GLU A 1 84 ? -19.411 -3.978 14.345 1.00 96.25 84 GLU A CA 1
ATOM 693 C C . GLU A 1 84 ? -19.428 -2.821 15.358 1.00 96.25 84 GLU A C 1
ATOM 695 O O . GLU A 1 84 ? -19.628 -3.006 16.567 1.00 96.25 84 GLU A O 1
ATOM 700 N N . THR A 1 85 ? -19.153 -1.619 14.855 1.00 95.44 85 THR A N 1
ATOM 701 C CA . THR A 1 85 ? -19.174 -0.356 15.601 1.00 95.44 85 THR A CA 1
ATOM 702 C C . THR A 1 85 ? -20.079 0.652 14.896 1.00 95.44 85 THR A C 1
ATOM 704 O O . THR A 1 85 ? -20.466 0.457 13.744 1.00 95.44 85 THR A O 1
ATOM 707 N N . SER A 1 86 ? -20.451 1.744 15.571 1.00 96.75 86 SER A N 1
ATOM 708 C CA . SER A 1 86 ? -21.204 2.819 14.917 1.00 96.75 86 SER A CA 1
ATOM 709 C C . SER A 1 86 ? -20.271 3.803 14.205 1.00 96.75 86 SER A C 1
ATOM 711 O O . SER A 1 86 ? -19.152 4.071 14.650 1.00 96.75 86 SER A O 1
ATOM 713 N N . GLU A 1 87 ? -20.748 4.417 13.118 1.00 97.12 87 GLU A N 1
ATOM 714 C CA . GLU A 1 87 ? -19.989 5.468 12.425 1.00 97.12 87 GLU A CA 1
ATOM 715 C C . GLU A 1 87 ? -19.657 6.652 13.341 1.00 97.12 87 GLU A C 1
ATOM 717 O O . GLU A 1 87 ? -18.588 7.247 13.212 1.00 97.12 87 GLU A O 1
ATOM 722 N N . GLY A 1 88 ? -20.562 6.994 14.266 1.00 96.06 88 GLY A N 1
ATOM 723 C CA . GLY A 1 88 ? -20.344 8.056 15.248 1.00 96.06 88 GLY A CA 1
ATOM 724 C C . GLY A 1 88 ? -19.144 7.759 16.145 1.00 96.06 88 GLY A C 1
ATOM 725 O O . GLY A 1 88 ? -18.278 8.614 16.311 1.00 96.06 88 GLY A O 1
ATOM 726 N N . VAL A 1 89 ? -19.036 6.520 16.635 1.00 94.94 89 VAL A N 1
ATOM 727 C CA . VAL A 1 89 ? -17.892 6.071 17.441 1.00 94.94 89 VAL A CA 1
ATOM 728 C C . VAL A 1 89 ? -16.592 6.141 16.637 1.00 94.94 89 VAL A C 1
ATOM 730 O O . VAL A 1 89 ? -15.607 6.690 17.125 1.00 94.94 89 VAL A O 1
ATOM 733 N N . LEU A 1 90 ? -16.587 5.690 15.378 1.00 95.31 90 LEU A N 1
ATOM 734 C CA . LEU A 1 90 ? -15.402 5.810 14.520 1.00 95.31 90 LEU A CA 1
ATOM 735 C C . LEU A 1 90 ? -14.995 7.263 14.259 1.00 95.31 90 LEU A C 1
ATOM 737 O O . LEU A 1 90 ? -13.804 7.559 14.193 1.00 95.31 90 LEU A O 1
ATOM 741 N N . ARG A 1 91 ? -15.954 8.183 14.097 1.00 94.19 91 ARG A N 1
ATOM 742 C CA . ARG A 1 91 ? -15.652 9.614 13.920 1.00 94.19 91 ARG A CA 1
ATOM 743 C C . ARG A 1 91 ? -14.956 10.193 15.146 1.00 94.19 91 ARG A C 1
ATOM 745 O O . ARG A 1 91 ? -14.016 10.963 14.971 1.00 94.19 91 ARG A O 1
ATOM 752 N N . VAL A 1 92 ? -15.376 9.783 16.343 1.00 94.56 92 VAL A N 1
ATOM 753 C CA . VAL A 1 92 ? -14.710 10.152 17.598 1.00 94.56 92 VAL A CA 1
ATOM 754 C C . VAL A 1 92 ? -13.303 9.557 17.647 1.00 94.56 92 VAL A C 1
ATOM 756 O O . VAL A 1 92 ? -12.343 10.307 17.781 1.00 94.56 92 VAL A O 1
ATOM 759 N N . TRP A 1 93 ? -13.141 8.249 17.421 1.00 95.56 93 TRP A N 1
ATOM 760 C CA . TRP A 1 93 ? -11.817 7.613 17.464 1.00 95.56 93 TRP A CA 1
ATOM 761 C C . TRP A 1 93 ? -10.823 8.246 16.487 1.00 95.56 93 TRP A C 1
ATOM 763 O O . TRP A 1 93 ? -9.673 8.474 16.839 1.00 95.56 93 TRP A O 1
ATOM 773 N N . ARG A 1 94 ? -11.256 8.621 15.279 1.00 94.38 94 ARG A N 1
ATOM 774 C CA . ARG A 1 94 ? -10.380 9.205 14.246 1.00 94.38 94 ARG A CA 1
ATOM 775 C C . ARG A 1 94 ? -9.702 10.515 14.631 1.00 94.38 94 ARG A C 1
ATOM 777 O O . ARG A 1 94 ? -8.694 10.863 14.013 1.00 94.38 94 ARG A O 1
ATOM 784 N N . VAL A 1 95 ? -10.253 11.269 15.579 1.00 93.75 95 VAL A N 1
ATOM 785 C CA . VAL A 1 95 ? -9.623 12.517 16.034 1.00 93.75 95 VAL A CA 1
ATOM 786 C C . VAL A 1 95 ? -8.659 12.293 17.197 1.00 93.75 95 VAL A C 1
ATOM 788 O O . VAL A 1 95 ? -7.832 13.164 17.466 1.00 93.75 95 VAL A O 1
ATOM 791 N N . GLU A 1 96 ? -8.698 11.123 17.831 1.00 94.69 96 GLU A N 1
ATOM 792 C CA . GLU A 1 96 ? -7.834 10.780 18.955 1.00 94.69 96 GLU A CA 1
ATOM 793 C C . GLU A 1 96 ? -6.385 10.559 18.505 1.00 94.69 96 GLU A C 1
ATOM 795 O O . GLU A 1 96 ? -6.109 9.891 17.504 1.00 94.69 96 GLU A O 1
ATOM 800 N N . LYS A 1 97 ? -5.435 11.108 19.272 1.00 94.44 97 LYS A N 1
ATOM 801 C CA . LYS A 1 97 ? -4.001 11.028 18.952 1.00 94.44 97 LYS A CA 1
ATOM 802 C C . LYS A 1 97 ? -3.495 9.586 18.928 1.00 94.44 97 LYS A C 1
ATOM 804 O O . LYS A 1 97 ? -2.788 9.209 18.002 1.00 94.44 97 LYS A O 1
ATOM 809 N N . GLU A 1 98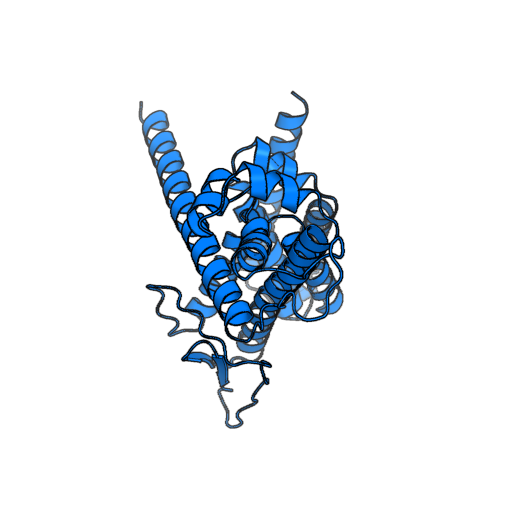 ? -3.886 8.780 19.911 1.00 93.81 98 GLU A N 1
ATOM 810 C CA . GLU A 1 98 ? -3.478 7.374 20.004 1.00 93.81 98 GLU A CA 1
ATOM 811 C C . GLU A 1 98 ? -4.012 6.550 18.833 1.00 93.81 98 GLU A C 1
ATOM 813 O O . GLU A 1 98 ? -3.299 5.715 18.284 1.00 93.81 98 GLU A O 1
ATOM 818 N N . PHE A 1 99 ? -5.249 6.815 18.404 1.00 95.81 99 PHE A N 1
ATOM 819 C CA . PHE A 1 99 ? -5.843 6.148 17.248 1.00 95.81 99 PHE A CA 1
ATOM 820 C C . PHE A 1 99 ? -5.084 6.481 15.969 1.00 95.81 99 PHE A C 1
ATOM 822 O O . PHE A 1 99 ? -4.708 5.572 15.240 1.00 95.81 99 PHE A O 1
ATOM 829 N N . LYS A 1 100 ? -4.770 7.761 15.733 1.00 95.31 100 LYS A N 1
ATOM 830 C CA . LYS A 1 100 ? -3.928 8.172 14.598 1.00 95.31 100 LYS A CA 1
ATOM 831 C C . LYS A 1 100 ? -2.554 7.510 14.632 1.00 95.31 100 LYS A C 1
ATOM 833 O O . LYS A 1 100 ? -2.129 6.968 13.618 1.00 95.31 100 LYS A O 1
ATOM 838 N N . LYS A 1 101 ? -1.915 7.480 15.802 1.00 95.62 101 LYS A N 1
ATOM 839 C CA . LYS A 1 101 ? -0.625 6.816 15.997 1.00 95.62 101 LYS A CA 1
ATOM 840 C C . LYS A 1 101 ? -0.695 5.324 15.649 1.00 95.62 101 LYS A C 1
ATOM 842 O O . LYS A 1 101 ? 0.155 4.836 14.919 1.00 95.62 101 LYS A O 1
ATOM 847 N N . SER A 1 102 ? -1.742 4.622 16.078 1.00 95.62 102 SER A N 1
ATOM 848 C CA . SER A 1 102 ? -1.936 3.207 15.736 1.00 95.62 102 SER A CA 1
ATOM 849 C C . SER A 1 102 ? -2.145 2.978 14.230 1.00 95.62 102 SER A C 1
ATOM 851 O O . SER A 1 102 ? -1.637 1.996 13.691 1.00 95.62 102 SER A O 1
ATOM 853 N N . ILE A 1 103 ? -2.833 3.890 13.528 1.00 96.25 103 ILE A N 1
ATOM 854 C CA . ILE A 1 103 ? -2.954 3.851 12.055 1.00 96.25 103 ILE A CA 1
ATOM 855 C C . ILE A 1 103 ? -1.579 4.021 11.393 1.00 96.25 103 ILE A C 1
ATOM 857 O O . ILE A 1 103 ? -1.279 3.358 10.398 1.00 96.25 103 ILE A O 1
ATOM 861 N N . GLU A 1 104 ? -0.755 4.931 11.915 1.00 94.25 104 GLU A N 1
ATOM 862 C CA . GLU A 1 104 ? 0.596 5.192 11.412 1.00 94.25 104 GLU A CA 1
ATOM 863 C C . GLU A 1 104 ? 1.521 3.992 11.621 1.00 94.25 104 GLU A C 1
ATOM 865 O O . GLU A 1 104 ? 2.135 3.526 10.665 1.00 94.25 104 GLU A O 1
ATOM 870 N N . GLU A 1 105 ? 1.563 3.443 12.835 1.00 93.75 105 GLU A N 1
ATOM 871 C CA . GLU A 1 105 ? 2.377 2.273 13.184 1.00 93.75 105 GLU A CA 1
ATOM 872 C C . GLU A 1 105 ? 2.010 1.052 12.338 1.00 93.75 105 GLU A C 1
ATOM 874 O O . GLU A 1 105 ? 2.888 0.402 11.766 1.00 93.75 105 GLU A O 1
ATOM 879 N N . PHE A 1 106 ? 0.713 0.772 12.189 1.00 95.00 106 PHE A N 1
ATOM 880 C CA . PHE A 1 106 ? 0.268 -0.328 11.340 1.00 95.00 106 PHE A CA 1
ATOM 881 C C . PHE A 1 106 ? 0.543 -0.058 9.854 1.00 95.00 106 PHE A C 1
ATOM 883 O O . PHE A 1 106 ? 0.906 -0.973 9.119 1.00 95.00 106 PHE A O 1
ATOM 890 N N . GLY A 1 107 ? 0.439 1.196 9.406 1.00 91.94 107 GLY A N 1
ATOM 891 C CA . GLY A 1 107 ? 0.816 1.589 8.048 1.00 91.94 107 GLY A CA 1
ATOM 892 C C . GLY A 1 107 ? 2.293 1.326 7.741 1.00 91.94 107 GLY A C 1
ATOM 893 O O . GLY A 1 107 ? 2.608 0.747 6.702 1.00 91.94 107 GLY A O 1
ATOM 894 N N . ILE A 1 108 ? 3.188 1.670 8.674 1.00 88.50 108 ILE A N 1
ATOM 895 C CA . ILE A 1 108 ? 4.627 1.381 8.579 1.00 88.50 108 ILE A CA 1
ATOM 896 C C . ILE A 1 108 ? 4.873 -0.130 8.534 1.00 88.50 108 ILE A C 1
ATOM 898 O O . ILE A 1 108 ? 5.646 -0.593 7.698 1.00 88.50 108 ILE A O 1
ATOM 902 N N . LEU A 1 109 ? 4.196 -0.903 9.390 1.00 88.00 109 LEU A N 1
ATOM 903 C CA . LEU A 1 109 ? 4.299 -2.364 9.396 1.00 88.00 109 LEU A CA 1
ATOM 904 C C . LEU A 1 109 ? 3.884 -2.964 8.047 1.00 88.00 109 LEU A C 1
ATOM 906 O O . LEU A 1 109 ? 4.579 -3.821 7.505 1.00 88.00 109 LEU A O 1
ATOM 910 N N . VAL A 1 110 ? 2.758 -2.509 7.496 1.00 89.00 110 VAL A N 1
ATOM 911 C CA . VAL A 1 110 ? 2.256 -2.955 6.193 1.00 89.00 110 VAL A CA 1
ATOM 912 C C . VAL A 1 110 ? 3.228 -2.598 5.073 1.00 89.00 110 VAL A C 1
ATOM 914 O O . VAL A 1 110 ? 3.521 -3.452 4.239 1.00 89.00 110 VAL A O 1
ATOM 917 N N . ALA A 1 111 ? 3.771 -1.379 5.075 1.00 86.69 111 ALA A N 1
ATOM 918 C CA . ALA A 1 111 ? 4.790 -0.983 4.114 1.00 86.69 111 ALA A CA 1
ATOM 919 C C . ALA A 1 111 ? 6.021 -1.893 4.210 1.00 86.69 111 ALA A C 1
ATOM 921 O O . ALA A 1 111 ? 6.404 -2.461 3.197 1.00 86.69 111 ALA A O 1
ATOM 922 N N . SER A 1 112 ? 6.559 -2.112 5.416 1.00 83.88 112 SER A N 1
ATOM 923 C CA . SER A 1 112 ? 7.704 -3.007 5.642 1.00 83.88 112 SER A CA 1
ATOM 924 C C . SER A 1 112 ? 7.447 -4.408 5.093 1.00 83.88 112 SER A C 1
ATOM 926 O O . SER A 1 112 ? 8.278 -4.957 4.388 1.00 83.88 112 SER A O 1
ATOM 928 N N . ARG A 1 113 ? 6.261 -4.979 5.336 1.00 82.69 113 ARG A N 1
ATOM 929 C CA . ARG A 1 113 ? 5.915 -6.302 4.796 1.00 82.69 113 ARG A CA 1
ATOM 930 C C . ARG A 1 113 ? 5.925 -6.323 3.273 1.00 82.69 113 ARG A C 1
ATOM 932 O O . ARG A 1 113 ? 6.426 -7.274 2.688 1.00 82.69 113 ARG A O 1
ATOM 939 N N . ILE A 1 114 ? 5.368 -5.299 2.627 1.00 84.94 114 ILE A N 1
ATOM 940 C CA . ILE A 1 114 ? 5.385 -5.192 1.162 1.00 84.94 114 ILE A CA 1
ATOM 941 C C . ILE A 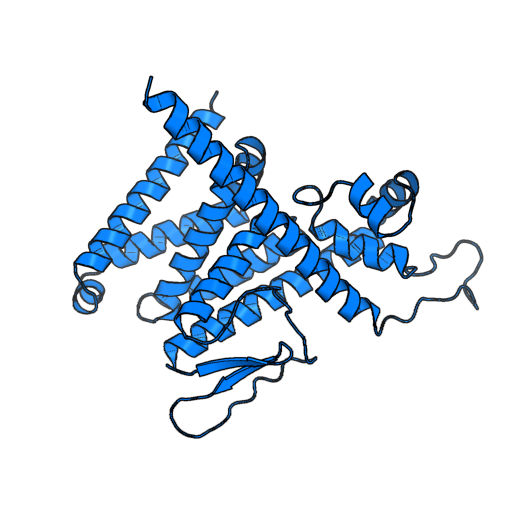1 114 ? 6.827 -5.094 0.657 1.00 84.94 114 ILE A C 1
ATOM 943 O O . ILE A 1 114 ? 7.186 -5.802 -0.282 1.00 84.94 114 ILE A O 1
ATOM 947 N N . THR A 1 115 ? 7.649 -4.246 1.277 1.00 82.75 115 THR A N 1
ATOM 948 C CA . THR A 1 115 ? 9.033 -4.024 0.849 1.00 82.75 115 THR A CA 1
ATOM 949 C C . THR A 1 115 ? 9.889 -5.265 1.045 1.00 82.75 115 THR A C 1
ATOM 951 O O . THR A 1 115 ? 10.564 -5.658 0.104 1.00 82.75 115 THR A O 1
ATOM 954 N N . ASP A 1 116 ? 9.768 -5.953 2.183 1.00 77.69 116 ASP A N 1
ATOM 955 C CA . ASP A 1 116 ? 10.506 -7.188 2.470 1.00 77.69 116 ASP A CA 1
ATOM 956 C C . ASP A 1 116 ? 10.193 -8.274 1.427 1.00 77.69 116 ASP A C 1
ATOM 958 O O . ASP A 1 116 ? 11.085 -8.988 0.966 1.00 77.69 116 ASP A O 1
ATOM 962 N N . ILE A 1 117 ? 8.922 -8.393 1.012 1.00 77.19 117 ILE A N 1
ATOM 963 C CA . ILE A 1 117 ? 8.520 -9.335 -0.042 1.00 77.19 117 ILE A CA 1
ATOM 964 C C . ILE A 1 117 ? 9.161 -8.949 -1.379 1.00 77.19 117 ILE A C 1
ATOM 966 O O . ILE A 1 117 ? 9.658 -9.824 -2.089 1.00 77.19 117 ILE A O 1
ATOM 970 N N . ILE A 1 118 ? 9.158 -7.661 -1.733 1.00 79.75 118 ILE A N 1
ATOM 971 C CA . ILE A 1 118 ? 9.752 -7.188 -2.988 1.00 79.75 118 ILE A CA 1
ATOM 972 C C . ILE A 1 118 ? 11.269 -7.397 -2.988 1.00 79.75 118 ILE A C 1
ATOM 974 O O . ILE A 1 118 ? 11.776 -7.938 -3.964 1.00 79.75 118 ILE A O 1
ATOM 978 N N . GLU A 1 119 ? 11.979 -7.031 -1.919 1.00 78.19 119 GLU A N 1
ATOM 979 C CA . GLU A 1 119 ? 13.426 -7.272 -1.778 1.00 78.19 119 GLU A CA 1
ATOM 980 C C . GLU A 1 119 ? 13.739 -8.756 -1.938 1.00 78.19 119 GLU A C 1
ATOM 982 O O . GLU A 1 119 ? 14.555 -9.135 -2.770 1.00 78.19 119 GLU A O 1
ATOM 987 N N . THR A 1 120 ? 12.987 -9.610 -1.241 1.00 72.25 120 THR A N 1
ATOM 988 C CA . THR A 1 120 ? 13.136 -11.065 -1.333 1.00 72.25 120 THR A CA 1
ATOM 989 C C . THR A 1 120 ? 12.964 -11.567 -2.773 1.00 72.25 120 THR A C 1
ATOM 991 O O . THR A 1 120 ? 13.711 -12.438 -3.221 1.00 72.25 120 THR A O 1
ATOM 994 N N . ILE A 1 121 ? 12.001 -11.023 -3.526 1.00 72.81 121 ILE A N 1
ATOM 995 C CA . ILE A 1 121 ? 11.797 -11.353 -4.945 1.00 72.81 121 ILE A CA 1
ATOM 996 C C . ILE A 1 121 ? 12.980 -10.877 -5.796 1.00 72.81 121 ILE A C 1
ATOM 998 O O . ILE A 1 121 ? 13.470 -11.644 -6.624 1.00 72.81 121 ILE A O 1
ATOM 1002 N N . VAL A 1 122 ? 13.434 -9.636 -5.608 1.00 74.12 122 VAL A N 1
ATOM 1003 C CA . VAL A 1 122 ? 14.554 -9.057 -6.366 1.00 74.12 122 VAL A CA 1
ATOM 1004 C C . VAL A 1 122 ? 15.826 -9.869 -6.135 1.00 74.12 122 VAL A C 1
ATOM 1006 O O . VAL A 1 122 ? 16.423 -10.328 -7.110 1.00 74.12 122 VAL A O 1
ATOM 1009 N N . ASP A 1 123 ? 16.157 -10.146 -4.874 1.00 72.06 123 ASP A N 1
ATOM 1010 C CA . ASP A 1 123 ? 17.315 -10.947 -4.474 1.00 72.06 123 ASP A CA 1
ATOM 1011 C C . ASP A 1 123 ? 17.251 -12.359 -5.065 1.00 72.06 123 ASP A C 1
ATOM 1013 O O . ASP A 1 123 ? 18.252 -12.881 -5.560 1.00 72.06 123 ASP A O 1
ATOM 1017 N N . SER A 1 124 ? 16.067 -12.982 -5.062 1.00 66.25 124 SER A N 1
ATOM 1018 C CA . SER A 1 124 ? 15.876 -14.317 -5.646 1.00 66.25 124 SER A CA 1
ATOM 1019 C C . SER A 1 124 ? 16.182 -14.334 -7.134 1.00 66.25 124 SER A C 1
ATOM 1021 O O . SER A 1 124 ? 16.829 -15.259 -7.629 1.00 66.25 124 SER A O 1
ATOM 1023 N N . ILE A 1 125 ? 15.695 -13.327 -7.864 1.00 67.19 125 ILE A N 1
ATOM 1024 C CA . ILE A 1 125 ? 15.878 -13.271 -9.311 1.00 67.19 125 ILE A CA 1
ATOM 1025 C C . ILE A 1 125 ? 17.343 -12.971 -9.644 1.00 67.19 125 ILE A C 1
ATOM 1027 O O . ILE A 1 125 ? 17.910 -13.652 -10.501 1.00 67.19 125 ILE A O 1
ATOM 1031 N N . GLU A 1 126 ? 17.968 -12.022 -8.940 1.00 68.81 126 GLU A N 1
ATOM 1032 C CA . GLU A 1 126 ? 19.381 -11.674 -9.124 1.00 68.81 126 GLU A CA 1
ATOM 1033 C C . GLU A 1 126 ? 20.292 -12.889 -8.905 1.00 68.81 126 GLU A C 1
ATOM 1035 O O . GLU A 1 126 ? 21.149 -13.199 -9.736 1.00 68.81 126 GLU A O 1
ATOM 1040 N N . ASN A 1 127 ? 20.030 -13.657 -7.847 1.00 66.25 127 ASN A N 1
ATOM 1041 C CA . ASN A 1 127 ? 20.821 -14.832 -7.483 1.00 66.25 127 ASN A CA 1
ATOM 1042 C C . ASN A 1 127 ? 20.368 -16.134 -8.180 1.00 66.25 127 ASN A C 1
ATOM 1044 O O . ASN A 1 127 ? 20.929 -17.205 -7.933 1.00 66.25 127 ASN A O 1
ATOM 1048 N N . LYS A 1 128 ? 19.379 -16.070 -9.088 1.00 62.84 128 LYS A N 1
ATOM 1049 C CA . LYS A 1 128 ? 18.782 -17.230 -9.787 1.00 62.84 128 LYS A CA 1
ATOM 1050 C C . LYS A 1 128 ? 18.295 -18.328 -8.828 1.00 62.84 128 LYS A C 1
ATOM 1052 O O . LYS A 1 128 ? 18.357 -19.522 -9.152 1.00 62.84 128 LYS A O 1
ATOM 1057 N N . GLU A 1 129 ? 17.817 -17.931 -7.656 1.00 58.66 129 GLU A N 1
ATOM 1058 C CA . GLU A 1 129 ? 17.262 -18.810 -6.633 1.00 58.66 129 GLU A CA 1
ATOM 1059 C C . GLU A 1 129 ? 15.771 -19.065 -6.885 1.00 58.66 129 GLU A C 1
ATOM 1061 O O . GLU A 1 129 ? 15.051 -18.233 -7.435 1.00 58.66 129 GLU A O 1
ATOM 1066 N N . SER A 1 130 ? 15.284 -20.243 -6.494 1.00 49.84 130 SER A N 1
ATOM 1067 C CA . SER A 1 130 ? 13.846 -20.516 -6.470 1.00 49.84 130 SER A CA 1
ATOM 1068 C C . SER A 1 130 ? 13.269 -20.037 -5.141 1.00 49.84 130 SER A C 1
ATOM 1070 O O . SER A 1 130 ? 13.643 -20.568 -4.098 1.00 49.84 130 SER A O 1
ATOM 1072 N N . ALA A 1 131 ? 12.346 -19.078 -5.168 1.00 50.50 131 ALA A N 1
ATOM 1073 C CA . ALA A 1 131 ? 11.538 -18.728 -4.004 1.00 50.50 131 ALA A CA 1
ATOM 1074 C C . ALA A 1 131 ? 10.287 -19.617 -3.958 1.00 50.50 131 ALA A C 1
ATOM 1076 O O . ALA A 1 131 ? 9.588 -19.768 -4.958 1.00 50.50 131 ALA A O 1
ATOM 1077 N N . ILE A 1 132 ? 10.010 -20.222 -2.805 1.00 48.75 132 ILE A N 1
ATOM 1078 C CA . ILE A 1 132 ? 8.809 -21.024 -2.558 1.00 48.75 132 ILE A CA 1
ATOM 1079 C C . ILE A 1 132 ? 7.947 -20.298 -1.540 1.00 48.75 132 ILE A C 1
ATOM 1081 O O . ILE A 1 132 ? 8.408 -20.003 -0.442 1.00 48.75 132 ILE A O 1
ATOM 1085 N N . PHE A 1 133 ? 6.684 -20.076 -1.884 1.00 46.78 133 PHE A N 1
ATOM 1086 C CA . PHE A 1 133 ? 5.676 -19.585 -0.954 1.00 46.78 133 PHE A CA 1
ATOM 1087 C C . PHE A 1 133 ? 4.965 -20.794 -0.351 1.00 46.78 133 PHE A C 1
ATOM 1089 O O . PHE A 1 133 ? 4.163 -21.437 -1.023 1.00 46.78 133 PHE A O 1
ATOM 1096 N N . SER A 1 134 ? 5.273 -21.136 0.899 1.00 40.00 134 SER A N 1
ATOM 1097 C CA . SER A 1 134 ? 4.629 -22.251 1.607 1.00 40.00 134 SER A CA 1
ATOM 1098 C C . SER A 1 134 ? 4.189 -21.783 2.971 1.00 40.00 134 SER A C 1
ATOM 1100 O O . SER A 1 134 ? 4.991 -21.221 3.710 1.00 40.00 134 SER A O 1
ATOM 1102 N N . ASP A 1 135 ? 2.906 -21.971 3.283 1.00 39.59 135 ASP A N 1
ATOM 1103 C CA . ASP A 1 135 ? 2.307 -21.495 4.534 1.00 39.59 135 ASP A CA 1
ATOM 1104 C C . ASP A 1 135 ? 2.668 -20.024 4.826 1.00 39.59 135 ASP A C 1
ATOM 1106 O O . ASP A 1 135 ? 2.786 -19.631 5.979 1.00 39.59 135 ASP A O 1
ATOM 1110 N N . GLY A 1 136 ? 2.808 -19.261 3.721 1.00 41.09 136 GLY A N 1
ATOM 1111 C CA . GLY A 1 136 ? 3.298 -17.889 3.479 1.00 41.09 136 GLY A CA 1
ATOM 1112 C C . GLY A 1 136 ? 4.621 -17.460 4.084 1.00 41.09 136 GLY A C 1
ATOM 1113 O O . GLY A 1 136 ? 4.885 -16.261 4.199 1.00 41.09 136 GLY A O 1
ATOM 1114 N N . GLU A 1 137 ? 5.460 -18.412 4.433 1.00 39.31 137 GLU A N 1
ATOM 1115 C CA . GLU A 1 137 ? 6.874 -18.123 4.426 1.00 39.31 137 GLU A CA 1
ATOM 1116 C C . GLU A 1 137 ? 7.315 -17.995 2.968 1.00 39.31 137 GLU A C 1
ATOM 1118 O O . GLU A 1 137 ? 6.915 -18.794 2.114 1.00 39.31 137 GLU A O 1
ATOM 1123 N N . ILE A 1 138 ? 8.137 -16.984 2.685 1.00 47.66 138 ILE A N 1
ATOM 1124 C CA . ILE A 1 138 ? 8.930 -16.965 1.459 1.00 47.66 138 ILE A CA 1
ATOM 1125 C C . ILE A 1 138 ? 10.220 -17.709 1.773 1.00 47.66 138 ILE A C 1
ATOM 1127 O O . ILE A 1 138 ? 11.067 -17.227 2.523 1.00 47.66 138 ILE A O 1
ATOM 1131 N N . ILE A 1 139 ? 10.352 -18.914 1.233 1.00 48.00 139 ILE A N 1
ATOM 1132 C CA . ILE A 1 139 ? 11.522 -19.767 1.406 1.00 48.00 139 ILE A CA 1
ATOM 1133 C C . ILE A 1 139 ? 12.404 -19.611 0.172 1.00 48.00 139 ILE A C 1
ATOM 1135 O O . ILE A 1 139 ? 12.065 -20.108 -0.901 1.00 48.00 139 ILE A O 1
ATOM 1139 N N . LEU A 1 140 ? 13.556 -18.965 0.334 1.00 44.34 140 LEU A N 1
ATOM 1140 C CA . LEU A 1 140 ? 14.578 -18.890 -0.706 1.00 44.34 140 LEU A CA 1
ATOM 1141 C C . LEU A 1 140 ? 15.367 -20.203 -0.778 1.00 44.34 140 LEU A C 1
ATOM 1143 O O . LEU A 1 140 ? 15.858 -20.714 0.232 1.00 44.34 140 LEU A O 1
ATOM 1147 N N . LYS A 1 141 ? 15.460 -20.787 -1.975 1.00 41.84 141 LYS A N 1
ATOM 1148 C CA . LYS A 1 141 ? 16.275 -21.971 -2.267 1.00 41.84 141 LYS A CA 1
ATOM 1149 C C . LYS A 1 141 ? 17.286 -21.642 -3.372 1.00 41.84 141 LYS A C 1
ATOM 1151 O O . LYS A 1 141 ? 16.876 -21.544 -4.533 1.00 41.84 141 LYS A O 1
ATOM 1156 N N . PRO A 1 142 ? 18.595 -21.573 -3.084 1.00 37.84 142 PRO A N 1
ATOM 1157 C CA . PRO A 1 142 ? 19.596 -21.474 -4.138 1.00 37.84 142 PRO A CA 1
ATOM 1158 C C . PRO A 1 142 ? 19.622 -22.719 -5.018 1.00 37.84 142 PRO A C 1
ATOM 1160 O O . PRO A 1 142 ? 19.516 -23.848 -4.529 1.00 37.84 142 PRO A O 1
ATOM 1163 N N . LYS A 1 143 ? 19.844 -22.517 -6.326 1.00 37.72 143 LYS A N 1
ATOM 1164 C CA . LYS A 1 143 ? 19.992 -23.602 -7.315 1.00 37.72 143 LYS A CA 1
ATOM 1165 C C . LYS A 1 143 ? 21.140 -24.565 -6.989 1.00 37.72 143 LYS A C 1
ATOM 1167 O O . LYS A 1 143 ? 21.080 -25.719 -7.396 1.00 37.72 143 LYS A O 1
ATOM 1172 N N . ASN A 1 144 ? 22.134 -24.126 -6.210 1.00 35.91 144 ASN A N 1
ATOM 1173 C CA . ASN A 1 144 ? 23.256 -24.944 -5.759 1.00 35.91 144 ASN A CA 1
ATOM 1174 C C . ASN A 1 144 ? 23.405 -24.883 -4.230 1.00 35.91 144 ASN A C 1
ATOM 1176 O O . ASN A 1 144 ? 24.042 -23.991 -3.687 1.00 35.91 144 ASN A O 1
ATOM 1180 N N . LYS A 1 145 ? 22.805 -25.872 -3.555 1.00 35.91 145 LYS A N 1
ATOM 1181 C CA . LYS A 1 145 ? 23.144 -26.391 -2.215 1.00 35.91 145 LYS A CA 1
ATOM 1182 C C . LYS A 1 145 ? 23.673 -25.371 -1.184 1.00 35.91 145 LYS A C 1
ATOM 1184 O O . LYS A 1 145 ? 24.829 -25.467 -0.795 1.00 35.91 145 LYS A O 1
ATOM 1189 N N . GLN A 1 146 ? 22.808 -24.514 -0.641 1.00 33.22 146 GLN A N 1
ATOM 1190 C CA . GLN A 1 146 ? 22.790 -24.182 0.798 1.00 33.22 146 GLN A CA 1
ATOM 1191 C C . GLN A 1 146 ? 21.583 -23.305 1.147 1.00 33.22 146 GLN A C 1
ATOM 1193 O O . GLN A 1 146 ? 21.431 -22.207 0.644 1.00 33.22 146 GLN A O 1
ATOM 1198 N N . ILE A 1 147 ? 20.706 -23.792 2.022 1.00 34.91 147 ILE A N 1
ATOM 1199 C CA . ILE A 1 147 ? 19.503 -23.068 2.451 1.00 34.91 147 ILE A CA 1
ATOM 1200 C C . ILE A 1 147 ? 19.924 -21.850 3.288 1.00 34.91 147 ILE A C 1
ATOM 1202 O O . ILE A 1 147 ? 20.356 -22.027 4.428 1.00 34.91 147 ILE A O 1
ATOM 1206 N N . GLN A 1 148 ? 19.756 -20.629 2.773 1.00 38.28 148 GLN A N 1
ATOM 1207 C CA . GLN A 1 148 ? 19.789 -19.423 3.601 1.00 38.28 148 GLN A CA 1
ATOM 1208 C C . GLN A 1 148 ? 18.371 -19.129 4.096 1.00 38.28 148 GLN A C 1
ATOM 1210 O O . GLN A 1 148 ? 17.475 -18.785 3.332 1.00 38.28 148 GLN A O 1
ATOM 1215 N N . LYS A 1 149 ? 18.143 -19.311 5.400 1.00 36.75 149 LYS A N 1
ATOM 1216 C CA . LYS A 1 149 ? 16.891 -18.907 6.048 1.00 36.75 149 LYS A CA 1
ATOM 1217 C C . LYS A 1 149 ? 16.996 -17.436 6.441 1.00 36.75 149 LYS A C 1
ATOM 1219 O O . LYS A 1 149 ? 17.545 -17.139 7.501 1.00 36.75 149 LYS A O 1
ATOM 1224 N N . ASN A 1 150 ? 16.416 -16.534 5.656 1.00 38.84 150 ASN A N 1
ATOM 1225 C CA . ASN A 1 150 ? 16.091 -15.207 6.172 1.00 38.84 150 ASN A CA 1
ATOM 1226 C C . ASN A 1 150 ? 14.931 -15.360 7.162 1.00 38.84 150 ASN A C 1
ATOM 1228 O O . ASN A 1 150 ? 13.816 -15.734 6.803 1.00 38.84 150 ASN A O 1
ATOM 1232 N N . LYS A 1 151 ? 15.223 -15.162 8.452 1.00 32.31 151 LYS A N 1
ATOM 1233 C CA . LYS A 1 151 ? 14.228 -15.241 9.526 1.00 32.31 151 LYS A CA 1
ATOM 1234 C C . LYS A 1 151 ? 13.276 -14.051 9.404 1.00 32.31 151 LYS A C 1
ATOM 1236 O O . LYS A 1 151 ? 13.537 -12.992 9.973 1.00 32.31 151 LYS A O 1
ATOM 1241 N N . PHE A 1 152 ? 12.130 -14.253 8.760 1.00 38.53 152 PHE A N 1
ATOM 1242 C CA . PHE A 1 152 ? 10.946 -13.472 9.099 1.00 38.53 152 PHE A CA 1
ATOM 1243 C C . PHE A 1 152 ? 10.671 -13.672 10.597 1.00 38.53 152 PHE A C 1
ATOM 1245 O O . PHE A 1 152 ? 10.486 -14.794 11.078 1.00 38.53 152 PHE A O 1
ATOM 1252 N N . LYS A 1 153 ? 10.697 -12.589 11.382 1.00 32.75 153 LYS A N 1
ATOM 1253 C CA . LYS A 1 153 ? 10.193 -12.617 12.760 1.00 32.75 153 LYS A CA 1
ATOM 1254 C C . LYS A 1 153 ? 8.667 -12.722 12.679 1.00 32.75 153 LYS A C 1
ATOM 1256 O O . LYS A 1 153 ? 7.997 -11.701 12.607 1.00 32.75 153 LYS A O 1
ATOM 1261 N N . LYS A 1 154 ? 8.179 -13.966 12.717 1.00 32.59 154 LYS A N 1
ATOM 1262 C CA . LYS A 1 154 ? 6.797 -14.474 12.579 1.00 32.59 154 LYS A CA 1
ATOM 1263 C C . LYS A 1 154 ? 6.529 -15.094 11.206 1.00 32.59 154 LYS A C 1
ATOM 1265 O O . LYS A 1 154 ? 6.463 -14.402 10.196 1.00 32.59 154 LYS A O 1
ATOM 1270 N N . ASN A 1 155 ? 6.318 -16.410 11.232 1.00 29.80 155 ASN A N 1
ATOM 1271 C CA . ASN A 1 155 ? 5.717 -17.204 10.167 1.00 29.80 155 ASN A CA 1
ATOM 1272 C C . ASN A 1 155 ? 4.410 -16.516 9.765 1.00 29.80 155 ASN A C 1
ATOM 1274 O O . ASN A 1 155 ? 3.557 -16.235 10.611 1.00 29.80 155 ASN A O 1
ATOM 1278 N N . PHE A 1 156 ? 4.265 -16.197 8.495 1.00 36.28 156 PHE A N 1
ATOM 1279 C CA . PHE A 1 156 ? 3.123 -15.464 7.977 1.00 36.28 156 PHE A CA 1
ATOM 1280 C C . PHE A 1 156 ? 2.500 -16.326 6.876 1.00 36.28 156 PHE A C 1
ATOM 1282 O O . PHE A 1 156 ? 3.255 -17.004 6.233 1.00 36.28 156 PHE A O 1
ATOM 1289 N N . THR A 1 157 ? 1.181 -16.367 6.645 1.00 34.84 157 THR A N 1
ATOM 1290 C CA . THR A 1 157 ? 0.593 -17.103 5.501 1.00 34.84 157 THR A CA 1
ATOM 1291 C C . THR A 1 157 ? -0.139 -16.147 4.558 1.00 34.84 157 THR A C 1
ATOM 1293 O O . THR A 1 157 ? -1.279 -15.791 4.848 1.00 34.84 157 THR A O 1
ATOM 1296 N N . LEU A 1 158 ? 0.451 -15.739 3.422 1.00 40.19 158 LEU A N 1
ATOM 1297 C CA . LEU A 1 158 ? -0.251 -14.972 2.376 1.00 40.19 158 LEU A CA 1
ATOM 1298 C C . LEU A 1 158 ? -1.133 -15.955 1.602 1.00 40.19 158 LEU A C 1
ATOM 1300 O O . LEU A 1 158 ? -0.688 -16.605 0.659 1.00 40.19 158 LEU A O 1
ATOM 1304 N N . LYS A 1 159 ? -2.402 -16.085 1.998 1.00 41.75 159 LYS A N 1
ATOM 1305 C CA . LYS A 1 159 ? -3.393 -16.774 1.163 1.00 41.75 159 LYS A CA 1
ATOM 1306 C C . LYS A 1 159 ? -3.915 -15.780 0.131 1.00 41.75 159 LYS A C 1
ATOM 1308 O O . LYS A 1 159 ? -4.972 -15.177 0.329 1.00 41.75 159 LYS A O 1
ATOM 1313 N N . PHE A 1 160 ? -3.188 -15.611 -0.975 1.00 42.66 160 PHE A N 1
ATOM 1314 C CA . PHE A 1 160 ? -3.810 -15.124 -2.205 1.00 42.66 160 PHE A CA 1
ATOM 1315 C C . PHE A 1 160 ? -4.707 -16.253 -2.702 1.00 42.66 160 PHE A C 1
ATOM 1317 O O . PHE A 1 160 ? -4.222 -17.257 -3.216 1.00 42.66 160 PHE A O 1
ATOM 1324 N N . GLN A 1 161 ? -6.018 -16.151 -2.488 1.00 35.25 161 GLN A N 1
ATOM 1325 C CA . GLN A 1 161 ? -6.932 -17.101 -3.113 1.00 35.25 161 GLN A CA 1
ATOM 1326 C C . GLN A 1 161 ? -6.710 -17.039 -4.636 1.00 35.25 161 GLN A C 1
ATOM 1328 O O . GLN A 1 161 ? -6.888 -15.984 -5.245 1.00 35.25 161 GLN A O 1
ATOM 1333 N N . ASN A 1 162 ? -6.317 -18.179 -5.217 1.00 36.28 162 ASN A N 1
ATOM 1334 C CA . ASN A 1 162 ? -6.225 -18.467 -6.655 1.00 36.28 162 ASN A CA 1
ATOM 1335 C C . ASN A 1 162 ? -5.000 -17.958 -7.440 1.00 36.28 162 ASN A C 1
ATOM 1337 O O . ASN A 1 162 ? -5.142 -17.681 -8.629 1.00 36.28 162 ASN A O 1
ATOM 1341 N N . ILE A 1 163 ? -3.805 -17.871 -6.848 1.00 39.62 163 ILE A N 1
ATOM 1342 C CA . ILE A 1 163 ? -2.579 -17.658 -7.643 1.00 39.62 163 ILE A CA 1
ATOM 1343 C C . ILE A 1 163 ? -1.588 -18.787 -7.343 1.00 39.62 163 ILE A C 1
ATOM 1345 O O . ILE A 1 163 ? -1.006 -18.788 -6.260 1.00 39.62 163 ILE A O 1
ATOM 1349 N N . PRO A 1 164 ? -1.418 -19.762 -8.255 1.00 33.50 164 PRO A N 1
ATOM 1350 C CA . PRO A 1 164 ? -0.312 -20.711 -8.183 1.00 33.50 164 PRO A CA 1
ATOM 1351 C C . PRO A 1 164 ? 0.997 -19.920 -8.294 1.00 33.50 164 PRO A C 1
ATOM 1353 O O . PRO A 1 164 ? 1.173 -19.161 -9.247 1.00 33.50 164 PRO A O 1
ATOM 1356 N N . VAL A 1 165 ? 1.893 -20.042 -7.313 1.00 40.81 165 VAL A N 1
ATOM 1357 C CA . VAL A 1 165 ? 3.202 -19.365 -7.297 1.00 40.81 165 VAL A CA 1
ATOM 1358 C C . VAL A 1 165 ? 4.287 -20.409 -7.544 1.00 40.81 165 VAL A C 1
ATOM 1360 O O . VAL A 1 165 ? 5.112 -20.712 -6.689 1.00 40.81 165 VAL A O 1
ATOM 1363 N N . ASP A 1 166 ? 4.235 -21.004 -8.732 1.00 36.09 166 ASP A N 1
ATOM 1364 C CA . ASP A 1 166 ? 4.979 -22.228 -9.051 1.00 36.09 166 ASP A CA 1
ATOM 1365 C C . ASP A 1 166 ? 6.200 -21.967 -9.970 1.00 36.09 166 ASP A C 1
ATOM 1367 O O . ASP A 1 166 ? 6.856 -22.906 -10.420 1.00 36.09 166 ASP A O 1
ATOM 1371 N N . SER A 1 167 ? 6.524 -20.702 -10.289 1.00 40.75 167 SER A N 1
ATOM 1372 C CA . SER A 1 167 ? 7.594 -20.333 -11.234 1.00 40.75 167 SER A CA 1
ATOM 1373 C C . SER A 1 167 ? 8.173 -18.931 -10.971 1.00 40.75 167 SER A C 1
ATOM 1375 O O . SER A 1 167 ? 7.565 -18.111 -10.286 1.00 40.75 167 SER A O 1
ATOM 1377 N N . VAL A 1 168 ? 9.348 -18.634 -11.545 1.00 39.28 168 VAL A N 1
ATOM 1378 C CA . VAL A 1 168 ? 9.993 -17.301 -11.492 1.00 39.28 168 VAL A CA 1
ATOM 1379 C C . VAL A 1 168 ? 9.102 -16.213 -12.120 1.00 39.28 168 VAL A C 1
ATOM 1381 O O . VAL A 1 168 ? 9.073 -15.088 -11.625 1.00 39.28 168 VAL A O 1
ATOM 1384 N N . ASP A 1 169 ? 8.286 -16.558 -13.122 1.00 42.38 169 ASP A N 1
ATOM 1385 C CA . ASP A 1 169 ? 7.289 -15.650 -13.715 1.00 42.38 169 ASP A CA 1
ATOM 1386 C C . ASP A 1 169 ? 6.174 -15.272 -12.718 1.00 42.38 169 ASP A C 1
ATOM 1388 O O . ASP A 1 169 ? 5.617 -14.168 -12.762 1.00 42.38 169 ASP A O 1
ATOM 1392 N N . ASN A 1 170 ? 5.898 -16.144 -11.743 1.00 55.16 170 ASN A N 1
ATOM 1393 C CA . ASN A 1 170 ? 4.944 -15.864 -10.673 1.00 55.16 170 ASN A CA 1
ATOM 1394 C C . ASN A 1 170 ? 5.518 -14.924 -9.596 1.00 55.16 170 ASN A C 1
ATOM 1396 O O . ASN A 1 170 ? 4.746 -14.257 -8.909 1.00 55.16 170 ASN A O 1
ATOM 1400 N N . LEU A 1 171 ? 6.848 -14.795 -9.482 1.00 55.69 171 LEU A N 1
ATOM 1401 C CA . LEU A 1 171 ? 7.498 -13.860 -8.549 1.00 55.69 171 LEU A CA 1
ATOM 1402 C C . LEU A 1 171 ? 7.396 -12.414 -9.030 1.00 55.69 171 LEU A C 1
ATOM 1404 O O . LEU A 1 171 ? 7.036 -11.531 -8.254 1.00 55.69 171 LEU A O 1
ATOM 1408 N N . HIS A 1 172 ? 7.638 -12.178 -10.322 1.00 61.38 172 HIS A N 1
ATOM 1409 C CA . HIS A 1 172 ? 7.366 -10.873 -10.923 1.00 61.38 172 HIS A CA 1
ATOM 1410 C C . HIS A 1 172 ? 5.868 -10.553 -10.848 1.00 61.38 172 HIS A C 1
ATOM 1412 O O . HIS A 1 172 ? 5.485 -9.471 -10.425 1.00 61.38 172 HIS A O 1
ATOM 1418 N N . SER A 1 173 ? 4.998 -11.521 -11.148 1.00 64.75 173 SER A N 1
ATOM 1419 C CA . SER A 1 173 ? 3.548 -11.330 -11.018 1.00 64.75 173 SER A CA 1
ATOM 1420 C C . SER A 1 173 ? 3.132 -10.944 -9.592 1.00 64.75 173 SER A C 1
ATOM 1422 O O . SER A 1 173 ? 2.252 -10.104 -9.417 1.00 64.75 173 SER A O 1
ATOM 1424 N N . LEU A 1 174 ? 3.786 -11.495 -8.566 1.00 68.94 174 LEU A N 1
ATOM 1425 C CA . LEU A 1 174 ? 3.517 -11.155 -7.172 1.00 68.94 174 LEU A CA 1
ATOM 1426 C C . LEU A 1 174 ? 3.945 -9.728 -6.809 1.00 68.94 174 LEU A C 1
ATOM 1428 O O . LEU A 1 174 ? 3.169 -9.025 -6.159 1.00 68.94 174 LEU A O 1
ATOM 1432 N N . SER A 1 175 ? 5.132 -9.275 -7.228 1.00 71.56 175 SER A N 1
ATOM 1433 C CA . SER A 1 175 ? 5.526 -7.879 -7.002 1.00 71.56 175 SER A CA 1
ATOM 1434 C C . SER A 1 175 ? 4.560 -6.931 -7.712 1.00 71.56 175 SER A C 1
ATOM 1436 O O . SER A 1 175 ? 4.096 -5.970 -7.108 1.00 71.56 175 SER A O 1
ATOM 1438 N N . MET A 1 176 ? 4.133 -7.262 -8.930 1.00 72.94 176 MET A N 1
ATOM 1439 C CA . MET A 1 176 ? 3.133 -6.490 -9.673 1.00 72.94 176 MET A CA 1
ATOM 1440 C C . MET A 1 176 ? 1.770 -6.468 -8.969 1.00 72.94 176 MET A C 1
ATOM 1442 O O . MET A 1 176 ? 1.127 -5.424 -8.904 1.00 72.94 176 MET A O 1
ATOM 1446 N N . ILE A 1 177 ? 1.332 -7.573 -8.364 1.00 75.19 177 ILE A N 1
ATOM 1447 C CA . ILE A 1 177 ? 0.111 -7.575 -7.549 1.00 75.19 177 ILE A CA 1
ATOM 1448 C C . ILE A 1 177 ? 0.273 -6.632 -6.361 1.00 75.19 177 ILE A C 1
ATOM 1450 O O . ILE A 1 177 ? -0.567 -5.760 -6.175 1.00 75.19 177 ILE A O 1
ATOM 1454 N N . LEU A 1 178 ? 1.358 -6.753 -5.589 1.00 80.75 178 LEU A N 1
ATOM 1455 C CA . LEU A 1 178 ? 1.596 -5.915 -4.409 1.00 80.75 178 LEU A CA 1
ATOM 1456 C C . LEU A 1 178 ? 1.646 -4.422 -4.754 1.00 80.75 178 LEU A C 1
ATOM 1458 O O . LEU A 1 178 ? 1.045 -3.609 -4.050 1.00 80.75 178 LEU A O 1
ATOM 1462 N N . LEU A 1 179 ? 2.305 -4.067 -5.857 1.00 81.94 179 LEU A N 1
ATOM 1463 C CA . LEU A 1 179 ? 2.360 -2.693 -6.352 1.00 81.94 179 LEU A CA 1
ATOM 1464 C C . LEU A 1 179 ? 0.983 -2.200 -6.821 1.00 81.94 179 LEU A C 1
ATOM 1466 O O . LEU A 1 179 ? 0.629 -1.053 -6.558 1.00 81.94 179 LEU A O 1
ATOM 1470 N N . GLY A 1 180 ? 0.176 -3.074 -7.431 1.00 77.12 180 GLY A N 1
ATOM 1471 C CA . GLY A 1 180 ? -1.215 -2.789 -7.798 1.00 77.12 180 GLY A CA 1
ATOM 1472 C C . GLY A 1 180 ? -2.133 -2.530 -6.597 1.00 77.12 180 GLY A C 1
ATOM 1473 O O . GLY A 1 180 ? -3.164 -1.873 -6.740 1.00 77.12 180 GLY A O 1
ATOM 1474 N N . LEU A 1 181 ? -1.756 -2.977 -5.392 1.00 84.25 181 LEU A N 1
ATOM 1475 C CA . LEU A 1 181 ? -2.513 -2.685 -4.171 1.00 84.25 181 LEU A CA 1
ATOM 1476 C C . LEU A 1 181 ? -2.217 -1.295 -3.599 1.00 84.25 181 LEU A C 1
ATOM 1478 O O . LEU A 1 181 ? -3.059 -0.752 -2.880 1.00 84.25 181 LEU A O 1
ATOM 1482 N N . LEU A 1 182 ? -1.047 -0.717 -3.900 1.00 84.56 182 LEU A N 1
ATOM 1483 C CA . LEU A 1 182 ? -0.579 0.535 -3.297 1.00 84.56 182 LEU A CA 1
ATOM 1484 C C . LEU A 1 182 ? -1.614 1.659 -3.308 1.00 84.56 182 LEU A C 1
ATOM 1486 O O . LEU A 1 182 ? -1.809 2.288 -2.265 1.00 84.56 182 LEU A O 1
ATOM 1490 N N . PRO A 1 183 ? -2.336 1.915 -4.409 1.00 80.06 183 PRO A N 1
ATOM 1491 C CA . PRO A 1 183 ? -3.198 3.083 -4.446 1.00 80.06 183 PRO A CA 1
ATOM 1492 C C . PRO A 1 183 ? -4.531 2.876 -3.696 1.00 80.06 183 PRO A C 1
ATOM 1494 O O . PRO A 1 183 ? -5.318 3.814 -3.568 1.00 80.06 183 PRO A O 1
ATOM 1497 N N . PHE A 1 184 ? -4.764 1.691 -3.111 1.00 85.06 184 PHE A N 1
ATOM 1498 C CA . PHE A 1 184 ? -5.816 1.462 -2.111 1.00 85.06 184 PHE A CA 1
ATOM 1499 C C . PHE A 1 184 ? -5.398 1.812 -0.679 1.00 85.06 184 PHE A C 1
ATOM 1501 O O . PHE A 1 184 ? -6.256 1.820 0.208 1.00 85.06 184 PHE A O 1
ATOM 1508 N N . PHE A 1 185 ? -4.120 2.112 -0.443 1.00 88.31 185 PHE A N 1
ATOM 1509 C CA . PHE A 1 185 ? -3.625 2.535 0.859 1.00 88.31 185 PHE A CA 1
ATOM 1510 C C . PHE A 1 185 ? -3.533 4.060 0.981 1.00 88.31 185 PHE A C 1
ATOM 1512 O O . PHE A 1 185 ? -3.344 4.805 0.015 1.00 88.31 185 PHE A O 1
ATOM 1519 N N . ASN A 1 186 ?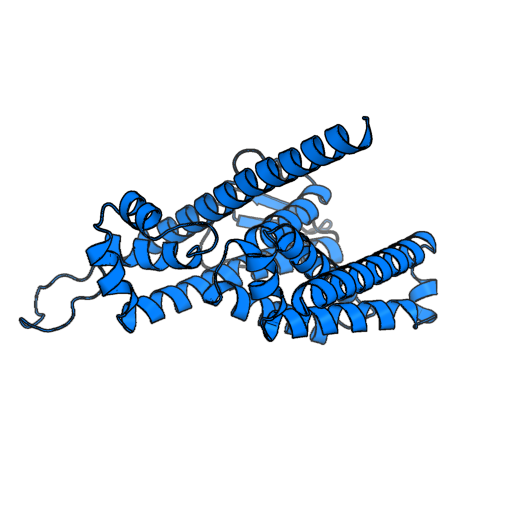 -3.643 4.538 2.215 1.00 86.88 186 ASN A N 1
ATOM 1520 C CA . ASN A 1 186 ? -3.463 5.937 2.560 1.00 86.88 186 ASN A CA 1
ATOM 1521 C C . ASN A 1 186 ? -1.970 6.278 2.779 1.00 86.88 186 ASN A C 1
ATOM 1523 O O . ASN A 1 186 ? -1.070 5.458 2.597 1.00 86.88 186 ASN A O 1
ATOM 1527 N N . SER A 1 187 ? -1.684 7.519 3.176 1.00 82.88 187 SER A N 1
ATOM 1528 C CA . SER A 1 187 ? -0.310 8.010 3.345 1.00 82.88 187 SER A CA 1
ATOM 1529 C C . SER A 1 187 ? 0.522 7.276 4.402 1.00 82.88 187 SER A C 1
ATOM 1531 O O . SER A 1 187 ? 1.745 7.317 4.290 1.00 82.88 187 SER A O 1
ATOM 1533 N N . SER A 1 188 ? -0.083 6.605 5.392 1.00 87.50 188 SER A N 1
ATOM 1534 C CA . SER A 1 188 ? 0.692 5.900 6.422 1.00 87.50 188 SER A CA 1
ATOM 1535 C C . SER A 1 188 ? 1.426 4.671 5.889 1.00 87.50 188 SER A C 1
ATOM 1537 O O . SER A 1 188 ? 2.450 4.304 6.448 1.00 87.50 188 SER A O 1
ATOM 1539 N N . VAL A 1 189 ? 0.951 4.072 4.794 1.00 88.50 189 VAL A N 1
ATOM 1540 C CA . VAL A 1 189 ? 1.654 2.990 4.079 1.00 88.50 189 VAL A CA 1
ATOM 1541 C C . VAL A 1 189 ? 2.540 3.565 2.979 1.00 88.50 189 VAL A C 1
ATOM 1543 O O . VAL A 1 189 ? 3.700 3.191 2.814 1.00 88.50 189 VAL A O 1
ATOM 1546 N N . ILE A 1 190 ? 1.989 4.512 2.225 1.00 83.19 190 ILE A N 1
ATOM 1547 C CA . ILE A 1 190 ? 2.603 5.006 0.994 1.00 83.19 190 ILE A CA 1
ATOM 1548 C C . ILE A 1 190 ? 3.867 5.813 1.266 1.00 83.19 190 ILE A C 1
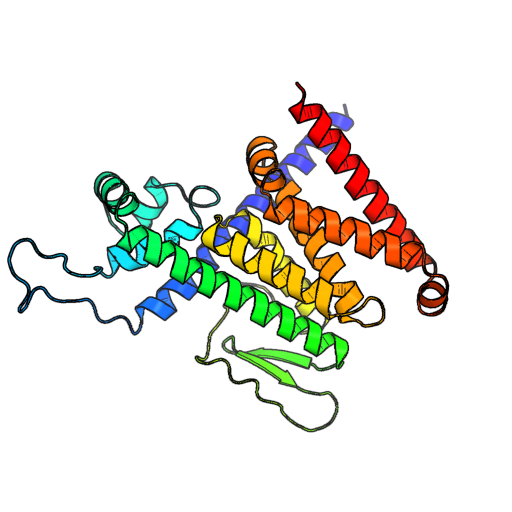ATOM 1550 O O . ILE A 1 190 ? 4.841 5.668 0.536 1.00 83.19 190 ILE A O 1
ATOM 1554 N N . GLY A 1 191 ? 3.877 6.641 2.313 1.00 80.19 191 GLY A N 1
ATOM 1555 C CA . GLY A 1 191 ? 5.055 7.429 2.674 1.00 80.19 191 GLY A CA 1
ATOM 1556 C C . GLY A 1 191 ? 6.267 6.545 2.996 1.00 80.19 191 GLY A C 1
ATOM 1557 O O . GLY A 1 191 ? 7.323 6.729 2.390 1.00 80.19 191 GLY A O 1
ATOM 1558 N N . PRO A 1 192 ? 6.144 5.566 3.912 1.00 85.12 192 PRO A N 1
ATOM 1559 C CA . PRO A 1 192 ? 7.213 4.607 4.182 1.00 85.12 192 PRO A CA 1
ATOM 1560 C C . PRO A 1 192 ? 7.642 3.796 2.952 1.00 85.12 192 PRO A C 1
ATOM 1562 O O . PRO A 1 192 ? 8.842 3.688 2.705 1.00 85.12 192 PRO A O 1
ATOM 1565 N N . PHE A 1 193 ? 6.693 3.302 2.146 1.00 86.62 193 PHE A N 1
ATOM 1566 C CA . PHE A 1 193 ? 7.006 2.588 0.903 1.00 86.62 193 PHE A CA 1
ATOM 1567 C C . PHE A 1 193 ? 7.817 3.461 -0.066 1.00 86.62 193 PHE A C 1
ATOM 1569 O O . PHE A 1 193 ? 8.834 3.024 -0.593 1.00 86.62 193 PHE A O 1
ATOM 1576 N N . ALA A 1 194 ? 7.415 4.719 -0.259 1.00 78.69 194 ALA A N 1
ATOM 1577 C CA . ALA A 1 194 ? 8.110 5.655 -1.135 1.00 78.69 194 ALA A CA 1
ATOM 1578 C C . ALA A 1 194 ? 9.543 5.943 -0.669 1.00 78.69 194 ALA A C 1
ATOM 1580 O O . ALA A 1 194 ? 10.470 5.961 -1.478 1.00 78.69 194 ALA A O 1
ATOM 1581 N N . LYS A 1 195 ? 9.737 6.118 0.645 1.00 81.94 195 LYS A N 1
ATOM 1582 C CA . LYS A 1 195 ? 11.067 6.304 1.245 1.00 81.94 195 LYS A CA 1
ATOM 1583 C C . LYS A 1 195 ? 11.964 5.090 1.032 1.00 81.94 195 LYS A C 1
ATOM 1585 O O . LYS A 1 195 ? 13.136 5.261 0.703 1.00 81.94 195 LYS A O 1
ATOM 1590 N N . TRP A 1 196 ? 11.422 3.887 1.222 1.00 87.88 196 TRP A N 1
ATOM 1591 C CA . TRP A 1 196 ? 12.137 2.654 0.912 1.00 87.88 196 TRP A CA 1
ATOM 1592 C C . TRP A 1 196 ? 12.498 2.603 -0.572 1.00 87.88 196 TRP A C 1
ATOM 1594 O O . TRP A 1 196 ? 13.664 2.421 -0.901 1.00 87.88 196 TRP A O 1
ATOM 1604 N N . MET A 1 197 ? 11.540 2.882 -1.458 1.00 82.06 197 MET A N 1
ATOM 1605 C CA . MET A 1 197 ? 11.758 2.791 -2.896 1.00 82.06 197 MET A CA 1
ATOM 1606 C C . MET A 1 197 ? 12.856 3.726 -3.387 1.00 82.06 197 MET A C 1
ATOM 1608 O O . MET A 1 197 ? 13.747 3.300 -4.119 1.00 82.06 197 MET A O 1
ATOM 1612 N N . LYS A 1 198 ? 12.837 4.974 -2.912 1.00 76.88 198 LYS A N 1
ATOM 1613 C CA . LYS A 1 198 ? 13.917 5.935 -3.127 1.00 76.88 198 LYS A CA 1
ATOM 1614 C C . LYS A 1 198 ? 15.266 5.353 -2.710 1.00 76.88 198 LYS A C 1
ATOM 1616 O O . LYS A 1 198 ? 16.194 5.316 -3.508 1.00 76.88 198 LYS A O 1
ATOM 1621 N N . LYS A 1 199 ? 15.365 4.872 -1.467 1.00 83.12 199 LYS A N 1
ATOM 1622 C CA . LYS A 1 199 ? 16.613 4.327 -0.923 1.00 83.12 199 LYS A CA 1
ATOM 1623 C C . LYS A 1 199 ? 17.117 3.143 -1.754 1.00 83.12 199 LYS A C 1
ATOM 1625 O O . LYS A 1 199 ? 18.317 3.052 -2.001 1.00 83.12 199 LYS A O 1
ATOM 1630 N N . SER A 1 200 ? 16.228 2.254 -2.189 1.00 81.06 200 SER A N 1
ATOM 1631 C CA . SER A 1 200 ? 16.579 1.082 -2.997 1.00 81.06 200 SER A CA 1
ATOM 1632 C C . SER A 1 200 ? 17.087 1.467 -4.387 1.00 81.06 200 SER A C 1
ATOM 1634 O O . SER A 1 200 ? 18.061 0.888 -4.858 1.00 81.06 200 SER A O 1
ATOM 1636 N N . ILE A 1 201 ? 16.503 2.488 -5.023 1.00 75.25 201 ILE A N 1
ATOM 1637 C CA . ILE A 1 201 ? 17.006 3.036 -6.294 1.00 75.25 201 ILE A CA 1
ATOM 1638 C C . ILE A 1 201 ? 18.372 3.710 -6.087 1.00 75.25 201 ILE A C 1
ATOM 1640 O O . ILE A 1 201 ? 19.325 3.382 -6.788 1.00 75.25 201 ILE A O 1
ATOM 1644 N N . ASP A 1 202 ? 18.493 4.588 -5.087 1.00 75.50 202 ASP A N 1
ATOM 1645 C CA . ASP A 1 202 ? 19.723 5.347 -4.820 1.00 75.50 202 ASP A CA 1
ATOM 1646 C C . ASP A 1 202 ? 20.918 4.430 -4.481 1.00 75.50 202 ASP A C 1
ATOM 1648 O O . ASP A 1 202 ? 22.062 4.745 -4.803 1.00 75.50 202 ASP A O 1
ATOM 1652 N N . SER A 1 203 ? 20.667 3.291 -3.824 1.00 77.19 203 SER A N 1
ATOM 1653 C CA . SER A 1 203 ? 21.716 2.371 -3.353 1.00 77.19 203 SER A CA 1
ATOM 1654 C C . SER A 1 203 ? 22.081 1.246 -4.321 1.00 77.19 203 SER A C 1
ATOM 1656 O O . SER A 1 203 ? 23.153 0.663 -4.175 1.00 77.19 203 SER A O 1
ATOM 1658 N N . SER A 1 204 ? 21.230 0.929 -5.299 1.00 68.88 204 SER A N 1
ATOM 1659 C CA . SER A 1 204 ? 21.434 -0.237 -6.169 1.00 68.88 204 SER A CA 1
ATOM 1660 C C . SER A 1 204 ? 22.462 -0.003 -7.281 1.00 68.88 204 SER A C 1
ATOM 1662 O O . SER A 1 204 ? 23.099 -0.959 -7.720 1.00 68.88 204 SER A O 1
ATOM 1664 N N . GLY A 1 205 ? 22.698 1.247 -7.693 1.00 63.28 205 GLY A N 1
ATOM 1665 C CA . GLY A 1 205 ? 23.628 1.583 -8.778 1.00 63.28 205 GLY A CA 1
ATOM 1666 C C . GLY A 1 205 ? 23.141 1.097 -10.152 1.00 63.28 205 GLY A C 1
ATOM 1667 O O . GLY A 1 205 ? 22.567 0.023 -10.292 1.00 63.28 205 GLY A O 1
ATOM 1668 N N . THR A 1 206 ? 23.373 1.873 -11.211 1.00 60.34 206 THR A N 1
ATOM 1669 C CA . THR A 1 206 ? 22.764 1.646 -12.543 1.00 60.34 206 THR A CA 1
ATOM 1670 C C . THR A 1 206 ? 23.264 0.404 -13.295 1.00 60.34 206 THR A C 1
ATOM 1672 O O . THR A 1 206 ? 22.723 0.068 -14.347 1.00 60.34 206 THR A O 1
ATOM 1675 N N . SER A 1 207 ? 24.282 -0.288 -12.778 1.00 55.09 207 SER A N 1
ATOM 1676 C CA . SER A 1 207 ? 24.882 -1.485 -13.379 1.00 55.09 207 SER A CA 1
ATOM 1677 C C . SER A 1 207 ? 24.456 -2.810 -12.730 1.00 55.09 207 SER A C 1
ATOM 1679 O O . SER A 1 207 ? 24.821 -3.865 -13.251 1.00 55.09 207 SER A O 1
ATOM 1681 N N . SER A 1 208 ? 23.701 -2.788 -11.624 1.00 62.91 208 SER A N 1
ATOM 1682 C CA . SER A 1 208 ? 23.178 -4.002 -10.977 1.00 62.91 208 SER A CA 1
ATOM 1683 C C . SER A 1 208 ? 21.784 -4.371 -11.494 1.00 62.91 208 SER A C 1
ATOM 1685 O O . SER A 1 208 ? 21.063 -3.535 -12.043 1.00 62.91 208 SER A O 1
ATOM 1687 N N . TYR A 1 209 ? 21.369 -5.626 -11.292 1.00 63.38 209 TYR A N 1
ATOM 1688 C CA . TYR A 1 209 ? 20.006 -6.056 -11.621 1.00 63.38 209 TYR A CA 1
ATOM 1689 C C . TYR A 1 209 ? 18.965 -5.269 -10.806 1.00 63.38 209 TYR A C 1
ATOM 1691 O O . TYR A 1 209 ? 17.962 -4.794 -11.350 1.00 63.38 209 TYR A O 1
ATOM 1699 N N . ALA A 1 210 ? 19.249 -5.042 -9.522 1.00 63.31 210 ALA A N 1
ATOM 1700 C CA . ALA A 1 210 ? 18.459 -4.186 -8.644 1.00 63.31 210 ALA A CA 1
ATOM 1701 C C . ALA A 1 210 ? 18.290 -2.756 -9.199 1.00 63.31 210 ALA A C 1
ATOM 1703 O O . ALA A 1 210 ? 17.180 -2.216 -9.176 1.00 63.31 210 ALA A O 1
ATOM 1704 N N . GLY A 1 211 ? 19.350 -2.186 -9.784 1.00 64.50 211 GLY A N 1
ATOM 1705 C CA . GLY A 1 211 ? 19.355 -0.858 -10.405 1.00 64.50 211 GLY A CA 1
ATOM 1706 C C . GLY A 1 211 ? 18.433 -0.711 -11.612 1.00 64.50 211 GLY A C 1
ATOM 1707 O O . GLY A 1 211 ? 18.118 0.408 -12.003 1.00 64.50 211 GLY A O 1
ATOM 1708 N N . LEU A 1 212 ? 17.965 -1.822 -12.183 1.00 65.38 212 LEU A N 1
ATOM 1709 C CA . LEU A 1 212 ? 17.050 -1.854 -13.329 1.00 65.38 212 LEU A CA 1
ATOM 1710 C C . LEU A 1 212 ? 15.630 -2.242 -12.924 1.00 65.38 212 LEU A C 1
ATOM 1712 O O . LEU A 1 212 ? 14.646 -1.727 -13.466 1.00 65.38 212 LEU A O 1
ATOM 1716 N N . ILE A 1 213 ? 15.510 -3.139 -11.947 1.00 70.75 213 ILE A N 1
ATOM 1717 C CA . ILE A 1 213 ? 14.212 -3.611 -11.478 1.00 70.75 213 ILE A CA 1
ATOM 1718 C C . ILE A 1 213 ? 13.519 -2.577 -10.610 1.00 70.75 213 ILE A C 1
ATOM 1720 O O . ILE A 1 213 ? 12.334 -2.334 -10.821 1.00 70.75 213 ILE A O 1
ATOM 1724 N N . TYR A 1 214 ? 14.214 -1.928 -9.677 1.00 75.50 214 TYR A N 1
ATOM 1725 C CA . TYR A 1 214 ? 13.560 -0.960 -8.798 1.00 75.50 214 TYR A CA 1
ATOM 1726 C C . TYR A 1 214 ? 12.942 0.235 -9.546 1.00 75.50 214 TYR A C 1
ATOM 1728 O O . TYR A 1 214 ? 11.785 0.552 -9.257 1.00 75.50 214 TYR A O 1
ATOM 1736 N N . PRO A 1 215 ? 13.595 0.838 -10.558 1.00 70.69 215 PRO A N 1
ATOM 1737 C CA . PRO A 1 215 ? 12.951 1.837 -11.414 1.00 70.69 215 PRO A CA 1
ATOM 1738 C C . PRO A 1 215 ? 11.730 1.296 -12.169 1.00 70.69 215 PRO A C 1
ATOM 1740 O O . PRO A 1 215 ? 10.703 1.969 -12.221 1.00 70.69 215 PRO A O 1
ATOM 1743 N N . SER A 1 216 ? 11.801 0.066 -12.691 1.00 69.75 216 SER A N 1
ATOM 1744 C CA . SER A 1 216 ? 10.684 -0.576 -13.406 1.00 69.75 216 SER A CA 1
ATOM 1745 C C . SER A 1 216 ? 9.482 -0.841 -12.487 1.00 69.75 216 SER A C 1
ATOM 1747 O O . SER A 1 216 ? 8.332 -0.606 -12.857 1.00 69.75 216 SER A O 1
ATOM 1749 N N . LEU A 1 217 ? 9.737 -1.305 -11.260 1.00 72.81 217 LEU A N 1
ATOM 1750 C CA . LEU A 1 217 ? 8.714 -1.507 -10.231 1.00 72.81 217 LEU A CA 1
ATOM 1751 C C . LEU A 1 217 ? 8.093 -0.173 -9.803 1.00 72.81 217 LEU A C 1
ATOM 1753 O O . LEU A 1 217 ? 6.876 -0.073 -9.648 1.00 72.81 217 LEU A O 1
ATOM 1757 N N . ALA A 1 218 ? 8.910 0.868 -9.660 1.00 72.06 218 ALA A N 1
ATOM 1758 C CA . ALA A 1 218 ? 8.433 2.205 -9.350 1.00 72.06 218 ALA A CA 1
ATOM 1759 C C . ALA A 1 218 ? 7.555 2.770 -10.485 1.00 72.06 218 ALA A C 1
ATOM 1761 O O . ALA A 1 218 ? 6.486 3.323 -10.217 1.00 72.06 218 ALA A O 1
ATOM 1762 N N . GLU A 1 219 ? 7.942 2.581 -11.751 1.00 70.00 219 GLU A N 1
ATOM 1763 C CA . GLU A 1 219 ? 7.128 2.960 -12.913 1.00 70.00 219 GLU A CA 1
ATOM 1764 C C . GLU A 1 219 ? 5.789 2.224 -12.925 1.00 70.00 219 GLU A C 1
ATOM 1766 O O . GLU A 1 219 ? 4.737 2.839 -13.121 1.00 70.00 219 GLU A O 1
ATOM 1771 N N . TYR A 1 220 ? 5.805 0.921 -12.647 1.00 71.75 220 TYR A N 1
ATOM 1772 C CA . TYR A 1 220 ? 4.582 0.142 -12.561 1.00 71.75 220 TYR A CA 1
ATOM 1773 C C . TYR A 1 220 ? 3.664 0.628 -11.432 1.00 71.75 220 TYR A C 1
ATOM 1775 O O . TYR A 1 220 ? 2.476 0.838 -11.666 1.00 71.75 220 TYR A O 1
ATOM 1783 N N . ALA A 1 221 ? 4.200 0.904 -10.239 1.00 71.00 221 ALA A N 1
ATOM 1784 C CA . ALA A 1 221 ? 3.418 1.474 -9.140 1.00 71.00 221 ALA A CA 1
ATOM 1785 C C . ALA A 1 221 ? 2.736 2.796 -9.531 1.00 71.00 221 ALA A C 1
ATOM 1787 O O . ALA A 1 221 ? 1.575 3.027 -9.187 1.00 71.00 221 ALA A O 1
ATOM 1788 N N . LEU A 1 222 ? 3.429 3.657 -10.285 1.00 67.31 222 LEU A N 1
ATOM 1789 C CA . LEU A 1 222 ? 2.848 4.899 -10.799 1.00 67.31 222 LEU A CA 1
ATOM 1790 C C . LEU A 1 222 ? 1.776 4.650 -11.861 1.00 67.31 222 LEU A C 1
ATOM 1792 O O . LEU A 1 222 ? 0.737 5.316 -11.857 1.00 67.31 222 LEU A O 1
ATOM 1796 N N . LYS A 1 223 ? 2.010 3.703 -12.771 1.00 65.81 223 LYS A N 1
ATOM 1797 C CA . LYS A 1 223 ? 1.046 3.334 -13.808 1.00 65.81 223 LYS A CA 1
ATOM 1798 C C . LYS A 1 223 ? -0.236 2.792 -13.190 1.00 65.81 223 LYS A C 1
ATOM 1800 O O . LYS A 1 223 ? -1.313 3.221 -13.585 1.00 65.81 223 LYS A O 1
ATOM 1805 N N . GLU A 1 224 ? -0.131 1.917 -12.198 1.00 63.22 224 GLU A N 1
ATOM 1806 C CA . GLU A 1 224 ? -1.296 1.378 -11.501 1.00 63.22 224 GLU A CA 1
ATOM 1807 C C . GLU A 1 224 ? -2.038 2.464 -10.727 1.00 63.22 224 GLU A C 1
ATOM 1809 O O . GLU A 1 224 ? -3.261 2.555 -10.825 1.00 63.22 224 GLU A O 1
ATOM 1814 N N . ALA A 1 225 ? -1.322 3.386 -10.077 1.00 59.81 225 ALA A N 1
ATOM 1815 C CA . ALA A 1 225 ? -1.949 4.568 -9.493 1.00 59.81 225 ALA A CA 1
ATOM 1816 C C . ALA A 1 225 ? -2.682 5.441 -10.532 1.00 59.81 225 ALA A C 1
ATOM 1818 O O . ALA A 1 225 ? -3.721 6.018 -10.213 1.00 59.81 225 ALA A O 1
ATOM 1819 N N . SER A 1 226 ? -2.209 5.474 -11.785 1.00 50.78 226 SER A N 1
ATOM 1820 C CA . SER A 1 226 ? -2.842 6.183 -12.915 1.00 50.78 226 SER A CA 1
ATOM 1821 C C . SER A 1 226 ? -4.167 5.577 -13.375 1.00 50.78 226 SER A C 1
ATOM 1823 O O . SER A 1 226 ? -4.935 6.232 -14.074 1.00 50.78 226 SER A O 1
ATOM 1825 N N . VAL A 1 227 ? -4.473 4.340 -12.980 1.00 50.69 227 VAL A N 1
ATOM 1826 C CA . VAL A 1 227 ? -5.734 3.675 -13.337 1.00 50.69 227 VAL A CA 1
ATOM 1827 C C . VAL A 1 227 ? -6.906 4.204 -12.497 1.00 50.69 227 VAL A C 1
ATOM 1829 O O . VAL A 1 227 ? -8.069 3.983 -12.841 1.00 50.69 227 VAL A O 1
ATOM 1832 N N . TYR A 1 228 ? -6.648 4.926 -11.407 1.00 59.09 228 TYR A N 1
ATOM 1833 C CA . TYR A 1 228 ? -7.664 5.467 -10.503 1.00 59.09 228 TYR A CA 1
ATOM 1834 C C . TYR A 1 228 ? -8.402 6.634 -11.170 1.00 59.09 228 TYR A C 1
ATOM 1836 O O . TYR A 1 228 ? -7.987 7.135 -12.210 1.00 59.09 228 TYR A O 1
ATOM 1844 N N . ASP A 1 229 ? -9.578 7.010 -10.666 1.00 57.16 229 ASP A N 1
ATOM 1845 C CA . ASP A 1 229 ? -10.275 8.170 -11.232 1.00 57.16 229 ASP A CA 1
ATOM 1846 C C . ASP A 1 229 ? -9.362 9.413 -11.235 1.00 57.16 229 ASP A C 1
ATOM 1848 O O . ASP A 1 229 ? -8.460 9.532 -10.403 1.00 57.16 229 ASP A O 1
ATOM 1852 N N . ILE A 1 230 ? -9.603 10.335 -12.172 1.00 56.28 230 ILE A N 1
ATOM 1853 C CA . ILE A 1 230 ? -8.738 11.502 -12.412 1.00 56.28 230 ILE A CA 1
ATOM 1854 C C . ILE A 1 230 ? -8.518 12.324 -11.129 1.00 56.28 230 ILE A C 1
ATOM 1856 O O . ILE A 1 230 ? -7.440 12.880 -10.935 1.00 56.28 230 ILE A O 1
ATOM 1860 N N . GLU A 1 231 ? -9.493 12.380 -10.216 1.00 58.88 231 GLU A N 1
ATOM 1861 C CA . GLU A 1 231 ? -9.389 13.166 -8.983 1.00 58.88 231 GLU A CA 1
ATOM 1862 C C . GLU A 1 231 ? -8.507 12.484 -7.921 1.00 58.88 231 GLU A C 1
ATOM 1864 O O . GLU A 1 231 ? -7.668 13.131 -7.286 1.00 58.88 231 GLU A O 1
ATOM 1869 N N . SER A 1 232 ? -8.661 11.174 -7.730 1.00 59.44 232 SER A N 1
ATOM 1870 C CA . SER A 1 232 ? -7.795 10.372 -6.857 1.00 59.44 232 SER A CA 1
ATOM 1871 C C . SER A 1 232 ? -6.370 10.298 -7.400 1.00 59.44 232 SER A C 1
ATOM 1873 O O . SER A 1 232 ? -5.418 10.419 -6.626 1.00 59.44 232 SER A O 1
ATOM 1875 N N . LEU A 1 233 ? -6.227 10.180 -8.724 1.00 58.44 233 LEU A N 1
ATOM 1876 C CA . LEU A 1 233 ? -4.946 10.257 -9.415 1.00 58.44 233 LEU A CA 1
ATOM 1877 C C . LEU A 1 233 ? -4.290 11.615 -9.190 1.00 58.44 233 LEU A C 1
ATOM 1879 O O . LEU A 1 233 ? -3.145 11.674 -8.762 1.00 58.44 233 LEU A O 1
ATOM 1883 N N . ARG A 1 234 ? -5.032 12.710 -9.376 1.00 64.69 234 ARG A N 1
ATOM 1884 C CA . ARG A 1 234 ? -4.544 14.060 -9.081 1.00 64.69 234 ARG A CA 1
ATOM 1885 C C . ARG A 1 234 ? -3.989 14.153 -7.672 1.00 64.69 234 ARG A C 1
ATOM 1887 O O . ARG A 1 234 ? -2.850 14.563 -7.498 1.00 64.69 234 ARG A O 1
ATOM 1894 N N . LYS A 1 235 ? -4.758 13.710 -6.675 1.00 66.75 235 LYS A N 1
ATOM 1895 C CA . LYS A 1 235 ? -4.326 13.718 -5.269 1.00 66.75 235 LYS A CA 1
ATOM 1896 C C . LYS A 1 235 ? -3.115 12.824 -5.017 1.00 66.75 235 LYS A C 1
ATOM 1898 O O . LYS A 1 235 ? -2.356 13.116 -4.100 1.00 66.75 235 LYS A O 1
ATOM 1903 N N . TRP A 1 236 ? -2.962 11.734 -5.765 1.00 66.62 236 TRP A N 1
ATOM 1904 C CA . TRP A 1 236 ? -1.814 10.835 -5.688 1.00 66.62 236 TRP A CA 1
ATOM 1905 C C . TRP A 1 236 ? -0.562 11.466 -6.296 1.00 66.62 236 TRP A C 1
ATOM 1907 O O . TRP A 1 236 ? 0.453 11.572 -5.616 1.00 66.62 236 TRP A O 1
ATOM 1917 N N . GLU A 1 237 ? -0.643 11.930 -7.542 1.00 66.25 237 GLU A N 1
ATOM 1918 C CA . GLU A 1 237 ? 0.496 12.474 -8.281 1.00 66.25 237 GLU A CA 1
ATOM 1919 C C . GLU A 1 237 ? 1.030 13.766 -7.687 1.00 66.25 237 GLU A C 1
ATOM 1921 O O . GLU A 1 237 ? 2.219 14.035 -7.799 1.00 66.25 237 GLU A O 1
ATOM 1926 N N . THR A 1 238 ? 0.181 14.561 -7.033 1.00 71.25 238 THR A N 1
ATOM 1927 C CA . THR A 1 238 ? 0.623 15.797 -6.380 1.00 71.25 238 THR A CA 1
ATOM 1928 C C . THR A 1 238 ? 1.308 15.561 -5.036 1.00 71.25 238 THR A C 1
ATOM 1930 O O . THR A 1 238 ? 1.773 16.524 -4.427 1.00 71.25 238 THR A O 1
ATOM 1933 N N . LYS A 1 239 ? 1.353 14.322 -4.524 1.00 69.56 23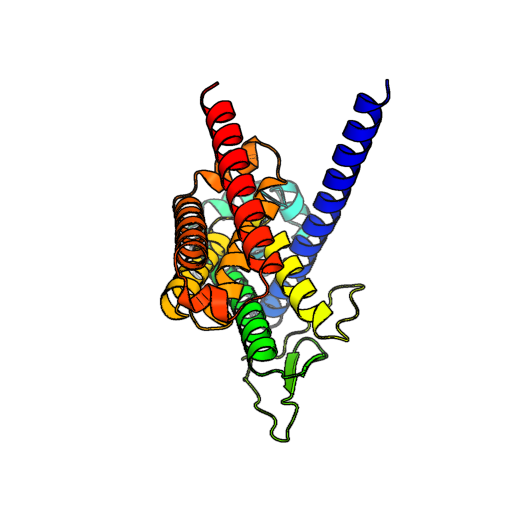9 LYS A N 1
ATOM 1934 C CA . LYS A 1 239 ? 2.080 14.039 -3.280 1.00 69.56 239 LYS A CA 1
ATOM 1935 C C . LYS A 1 239 ? 3.580 14.244 -3.507 1.00 69.56 239 LYS A C 1
ATOM 1937 O O . LYS A 1 239 ? 4.108 13.688 -4.473 1.00 69.56 239 LYS A O 1
ATOM 1942 N N . PRO A 1 240 ? 4.286 14.980 -2.630 1.00 73.25 240 PRO A N 1
ATOM 1943 C CA . PRO A 1 240 ? 5.724 15.204 -2.763 1.00 73.25 240 PRO A CA 1
ATOM 1944 C C . PRO A 1 240 ? 6.525 13.912 -2.958 1.00 73.25 240 PRO A C 1
ATOM 1946 O O . PRO A 1 240 ? 7.414 13.866 -3.802 1.00 73.25 240 PRO A O 1
ATOM 1949 N N . GLU A 1 241 ? 6.156 12.846 -2.247 1.00 69.06 241 GLU A N 1
ATOM 1950 C CA . GLU A 1 241 ? 6.816 11.540 -2.314 1.00 69.06 241 GLU A CA 1
ATOM 1951 C C . GLU A 1 241 ? 6.627 10.866 -3.681 1.00 69.06 241 GLU A C 1
ATOM 1953 O O . GLU A 1 241 ? 7.536 10.234 -4.210 1.00 69.06 241 GLU A O 1
ATOM 1958 N N . VAL A 1 242 ? 5.451 11.029 -4.290 1.00 70.50 242 VAL A N 1
ATOM 1959 C CA . VAL A 1 242 ? 5.132 10.463 -5.608 1.00 70.50 242 VAL A CA 1
ATOM 1960 C C . VAL A 1 242 ? 5.826 11.249 -6.719 1.00 70.50 242 VAL A C 1
ATOM 1962 O O . VAL A 1 242 ? 6.324 10.659 -7.681 1.00 70.50 242 VAL A O 1
ATOM 1965 N N . LEU A 1 243 ? 5.909 12.575 -6.581 1.00 74.25 243 LEU A N 1
ATOM 1966 C CA . LEU A 1 243 ? 6.695 13.422 -7.482 1.00 74.25 243 LEU A CA 1
ATOM 1967 C C . LEU A 1 243 ? 8.179 13.066 -7.423 1.00 74.25 243 LEU A C 1
ATOM 1969 O O . LEU A 1 243 ? 8.844 13.035 -8.456 1.00 74.25 243 LEU A O 1
ATOM 1973 N N . GLU A 1 244 ? 8.695 12.787 -6.230 1.00 72.69 244 GLU A N 1
ATOM 1974 C CA . GLU A 1 244 ? 10.076 12.364 -6.034 1.00 72.69 244 GLU A CA 1
ATOM 1975 C C . GLU A 1 244 ? 10.359 11.017 -6.713 1.00 72.69 244 GLU A C 1
ATOM 1977 O O . GLU A 1 244 ? 11.284 10.942 -7.522 1.00 72.69 244 GLU A O 1
ATOM 1982 N N . ILE A 1 245 ? 9.501 10.008 -6.505 1.00 69.38 245 ILE A N 1
ATOM 1983 C CA . ILE A 1 245 ? 9.575 8.724 -7.226 1.00 69.38 245 ILE A CA 1
ATOM 1984 C C . ILE A 1 245 ? 9.534 8.945 -8.744 1.00 69.38 245 ILE A C 1
ATOM 1986 O O . ILE A 1 245 ? 10.330 8.371 -9.483 1.00 69.38 245 ILE A O 1
ATOM 1990 N N . THR A 1 246 ? 8.629 9.806 -9.221 1.00 73.50 246 THR A N 1
ATOM 1991 C CA . THR A 1 246 ? 8.494 10.102 -10.656 1.00 73.50 246 THR A CA 1
ATOM 1992 C C . THR A 1 246 ? 9.792 10.679 -11.219 1.00 73.50 246 THR A C 1
ATOM 1994 O O . THR A 1 246 ? 10.264 10.221 -12.256 1.00 73.50 246 THR A O 1
ATOM 1997 N N . LYS A 1 247 ? 10.409 11.648 -10.530 1.00 76.81 247 LYS A N 1
ATOM 1998 C CA . LYS A 1 247 ? 11.701 12.220 -10.941 1.00 76.81 247 LYS A CA 1
ATOM 1999 C C . LYS A 1 247 ? 12.803 11.163 -10.979 1.00 76.81 247 LYS A C 1
ATOM 2001 O O . LYS A 1 247 ? 13.593 11.157 -11.916 1.00 76.81 247 LYS A O 1
ATOM 2006 N N . MET A 1 248 ? 12.836 10.263 -10.000 1.00 71.81 248 MET A N 1
ATOM 2007 C CA . MET A 1 248 ? 13.825 9.182 -9.940 1.00 71.81 248 MET A CA 1
ATOM 2008 C C . MET A 1 248 ? 13.701 8.221 -11.114 1.00 71.81 248 MET A C 1
ATOM 2010 O O . MET A 1 248 ? 14.705 7.906 -11.741 1.00 71.81 248 MET A O 1
ATOM 2014 N N . ILE A 1 249 ? 12.478 7.808 -11.454 1.00 72.00 249 ILE A N 1
ATOM 2015 C CA . ILE A 1 249 ? 12.218 6.944 -12.613 1.00 72.00 249 ILE A CA 1
ATOM 2016 C C . ILE A 1 249 ? 12.669 7.625 -13.901 1.00 72.00 249 ILE A C 1
ATOM 2018 O O . ILE A 1 249 ? 13.315 6.989 -14.730 1.00 72.00 249 ILE A O 1
ATOM 2022 N N . LEU A 1 250 ? 12.344 8.911 -14.076 1.00 77.31 250 LEU A N 1
ATOM 2023 C CA . LEU A 1 250 ? 12.761 9.668 -15.256 1.00 77.31 250 LEU A CA 1
ATOM 2024 C C . LEU A 1 250 ? 14.286 9.718 -15.355 1.00 77.31 250 LEU A C 1
ATOM 2026 O O . LEU A 1 250 ? 14.829 9.368 -16.398 1.00 77.31 250 LEU A O 1
ATOM 2030 N N . ASN A 1 251 ? 14.967 10.085 -14.268 1.00 78.69 251 ASN A N 1
ATOM 2031 C CA . ASN A 1 251 ? 16.425 10.168 -14.241 1.00 78.69 251 ASN A CA 1
ATOM 2032 C C . ASN A 1 251 ? 17.071 8.804 -14.500 1.00 78.69 251 ASN A C 1
ATOM 2034 O O . ASN A 1 251 ? 17.927 8.705 -15.364 1.00 78.69 251 ASN A O 1
ATOM 2038 N N . SER A 1 252 ? 16.606 7.742 -13.842 1.00 72.00 252 SER A N 1
ATOM 2039 C CA . SER A 1 252 ? 17.149 6.393 -14.023 1.00 72.00 252 SER A CA 1
ATOM 2040 C C . SER A 1 252 ? 16.970 5.871 -15.454 1.00 72.00 252 SER A C 1
ATOM 2042 O O . SER A 1 252 ? 17.908 5.321 -16.029 1.00 72.00 252 SER A O 1
ATOM 2044 N N . ASN A 1 253 ? 15.800 6.089 -16.065 1.00 74.81 253 ASN A N 1
ATOM 2045 C CA . ASN A 1 253 ? 15.574 5.722 -17.463 1.00 74.81 253 ASN A CA 1
ATOM 2046 C C . ASN A 1 253 ? 16.422 6.566 -18.421 1.00 74.81 253 ASN A C 1
ATOM 2048 O O . ASN A 1 253 ? 16.934 6.038 -19.404 1.00 74.81 253 ASN A O 1
ATOM 2052 N N . ILE A 1 254 ? 16.595 7.862 -18.145 1.00 81.69 254 ILE A N 1
ATOM 2053 C CA . ILE A 1 254 ? 17.492 8.722 -18.925 1.00 81.69 254 ILE A CA 1
ATOM 2054 C C . ILE A 1 254 ? 18.926 8.208 -18.808 1.00 81.69 254 ILE A C 1
ATOM 2056 O O . ILE A 1 254 ? 19.536 7.960 -19.840 1.00 81.69 254 ILE A O 1
ATOM 2060 N N . ASP A 1 255 ? 19.431 7.971 -17.597 1.00 79.31 255 ASP A N 1
ATOM 2061 C CA . ASP A 1 255 ? 20.784 7.466 -17.341 1.00 79.31 255 ASP A CA 1
ATOM 2062 C C . ASP A 1 255 ? 21.036 6.130 -18.054 1.00 79.31 255 ASP A C 1
ATOM 2064 O O . ASP A 1 255 ? 22.092 5.938 -18.658 1.00 79.31 255 ASP A O 1
ATOM 2068 N N . PHE A 1 256 ? 20.046 5.229 -18.056 1.00 76.06 256 PHE A N 1
ATOM 2069 C CA . PHE A 1 256 ? 20.084 3.984 -18.826 1.00 76.06 256 PHE A CA 1
ATOM 2070 C C . PHE A 1 256 ? 20.195 4.244 -20.337 1.00 76.06 256 PHE A C 1
ATOM 2072 O O . PHE A 1 256 ? 21.003 3.622 -21.030 1.00 76.06 256 PHE A O 1
ATOM 2079 N N . LEU A 1 257 ? 19.397 5.176 -20.864 1.00 81.12 257 LEU A N 1
ATOM 2080 C CA . LEU A 1 257 ? 19.375 5.510 -22.287 1.00 81.12 257 LEU A CA 1
ATOM 2081 C C . LEU A 1 257 ? 20.586 6.337 -22.731 1.00 81.12 257 LEU A C 1
ATOM 2083 O O . LEU A 1 257 ? 20.930 6.281 -23.900 1.00 81.12 257 LEU A O 1
ATOM 2087 N N . VAL A 1 258 ? 21.255 7.089 -21.857 1.00 83.31 258 VAL A N 1
ATOM 2088 C CA . VAL A 1 258 ? 22.411 7.913 -22.252 1.00 83.31 258 VAL A CA 1
ATOM 2089 C C . VAL A 1 258 ? 23.760 7.238 -22.011 1.00 83.31 258 VAL A C 1
ATOM 2091 O O . VAL A 1 258 ? 24.783 7.829 -22.346 1.00 83.31 258 VAL A O 1
ATOM 2094 N N . ASN A 1 259 ? 23.789 6.022 -21.452 1.00 79.62 259 ASN A N 1
ATOM 2095 C CA . ASN A 1 259 ? 25.023 5.307 -21.133 1.00 79.62 259 ASN A CA 1
ATOM 2096 C C . ASN A 1 259 ? 25.358 4.220 -22.182 1.00 79.62 259 ASN A C 1
ATOM 2098 O O . ASN A 1 259 ? 24.781 3.128 -22.148 1.00 79.62 259 ASN A O 1
ATOM 2102 N N . PRO A 1 260 ? 26.346 4.451 -23.071 1.00 79.50 260 PRO A N 1
ATOM 2103 C CA . PRO A 1 260 ? 26.703 3.502 -24.126 1.00 79.50 260 PRO A CA 1
ATOM 2104 C C . PRO A 1 260 ? 27.290 2.187 -23.602 1.00 79.50 260 PRO A C 1
ATOM 2106 O O . PRO A 1 260 ? 27.220 1.173 -24.292 1.00 79.50 260 PRO A O 1
ATOM 2109 N N . GLU A 1 261 ? 27.875 2.175 -22.400 1.00 76.81 261 GLU A N 1
ATOM 2110 C CA . GLU A 1 261 ? 28.406 0.945 -21.801 1.00 76.81 261 GLU A CA 1
ATOM 2111 C C . GLU A 1 261 ? 27.279 0.010 -21.358 1.00 76.81 261 GLU A C 1
ATOM 2113 O O . GLU A 1 261 ? 27.400 -1.205 -21.496 1.00 76.81 261 GLU A O 1
ATOM 2118 N N . ILE A 1 262 ? 26.148 0.568 -20.913 1.00 69.44 262 ILE A N 1
ATOM 2119 C CA . ILE A 1 262 ? 24.947 -0.212 -20.601 1.00 69.44 262 ILE A CA 1
ATOM 2120 C C . ILE A 1 262 ? 24.387 -0.834 -21.881 1.00 69.44 262 ILE A C 1
ATOM 2122 O O . ILE A 1 262 ? 24.032 -2.007 -21.883 1.00 69.44 262 ILE A O 1
ATOM 2126 N N . TRP A 1 263 ? 24.375 -0.111 -23.002 1.00 76.06 263 TRP A N 1
ATOM 2127 C CA . TRP A 1 263 ? 23.825 -0.621 -24.264 1.00 76.06 263 TRP A CA 1
ATOM 2128 C C . TRP A 1 263 ? 24.528 -1.880 -24.779 1.00 76.06 263 TRP A C 1
ATOM 2130 O O . TRP A 1 263 ? 23.899 -2.713 -25.423 1.00 76.06 263 TRP A O 1
ATOM 2140 N N . LYS A 1 264 ? 25.815 -2.058 -24.456 1.00 77.56 264 LYS A N 1
ATOM 2141 C CA . LYS A 1 264 ? 26.579 -3.267 -24.806 1.00 77.56 264 LYS A CA 1
ATOM 2142 C C . LYS A 1 264 ? 26.115 -4.513 -24.047 1.00 77.56 264 LYS A C 1
ATOM 2144 O O . LYS A 1 264 ? 26.430 -5.624 -24.462 1.00 77.56 264 LYS A O 1
ATOM 2149 N N . LEU A 1 265 ? 25.406 -4.333 -22.933 1.00 70.31 265 LEU A N 1
ATOM 2150 C CA . LEU A 1 265 ? 24.955 -5.405 -22.046 1.00 70.31 265 LEU A CA 1
ATOM 2151 C C . LEU A 1 265 ? 23.515 -5.858 -22.334 1.00 70.31 265 LEU A C 1
ATOM 2153 O O . LEU A 1 265 ? 23.085 -6.865 -21.774 1.00 70.31 265 LEU A O 1
ATOM 2157 N N . TYR A 1 266 ? 22.769 -5.146 -23.189 1.00 67.69 266 TYR A N 1
ATOM 2158 C CA . TYR A 1 266 ? 21.335 -5.374 -23.396 1.00 67.69 266 TYR A CA 1
ATOM 2159 C C . TYR A 1 266 ? 20.954 -5.552 -24.864 1.00 67.69 266 TYR A C 1
ATOM 2161 O O . TYR A 1 266 ? 21.572 -5.004 -25.773 1.00 67.69 266 TYR A O 1
ATOM 2169 N N . ASP A 1 267 ? 19.878 -6.312 -25.081 1.00 76.06 267 ASP A N 1
ATOM 2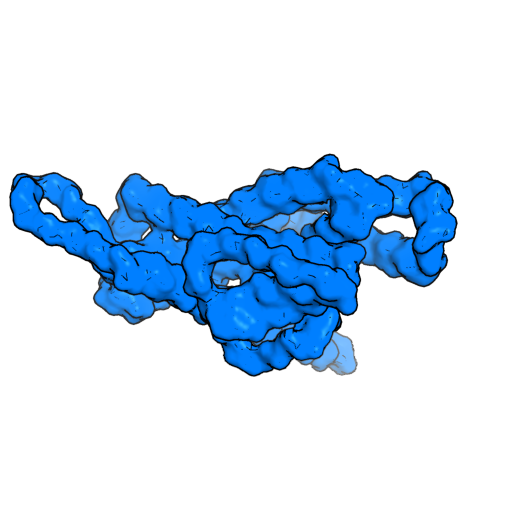170 C CA . ASP A 1 267 ? 19.229 -6.434 -26.385 1.00 76.06 267 ASP A CA 1
ATOM 2171 C C . ASP A 1 267 ? 18.740 -5.043 -26.848 1.00 76.06 267 ASP A C 1
ATOM 2173 O O . ASP A 1 267 ? 18.037 -4.368 -26.083 1.00 76.06 267 ASP A O 1
ATOM 2177 N N . PRO A 1 268 ? 19.053 -4.604 -28.082 1.00 78.44 268 PRO A N 1
ATOM 2178 C CA . PRO A 1 268 ? 18.531 -3.363 -28.656 1.00 78.44 268 PRO A CA 1
ATOM 2179 C C . PRO A 1 268 ? 17.012 -3.196 -28.519 1.00 78.44 268 PRO A C 1
ATOM 2181 O O . PRO A 1 268 ? 16.529 -2.085 -28.298 1.00 78.44 268 PRO A O 1
ATOM 2184 N N . LYS A 1 269 ? 16.249 -4.294 -28.576 1.00 75.12 269 LYS A N 1
ATOM 2185 C CA . LYS A 1 269 ? 14.802 -4.284 -28.348 1.00 75.12 269 LYS A CA 1
ATOM 2186 C C . LYS A 1 269 ? 14.449 -3.797 -26.943 1.00 75.12 269 LYS A C 1
ATOM 2188 O O . LYS A 1 269 ? 13.504 -3.030 -26.785 1.00 75.12 269 LYS A O 1
ATOM 2193 N N . LYS A 1 270 ? 15.225 -4.182 -25.926 1.00 69.56 270 LYS A N 1
ATOM 2194 C CA . LYS A 1 270 ? 15.006 -3.740 -24.544 1.00 69.56 270 LYS A CA 1
ATOM 2195 C C . LYS A 1 270 ? 15.262 -2.242 -24.387 1.00 69.56 270 LYS A C 1
ATOM 2197 O O . LYS A 1 270 ? 14.506 -1.564 -23.701 1.00 69.56 270 LYS A O 1
ATOM 2202 N N . ILE A 1 271 ? 16.285 -1.722 -25.066 1.00 74.69 271 ILE A N 1
ATOM 2203 C CA . ILE A 1 271 ? 16.593 -0.284 -25.101 1.00 74.69 271 ILE A CA 1
ATOM 2204 C C . ILE A 1 271 ? 15.432 0.490 -25.742 1.00 74.69 271 ILE A C 1
ATOM 2206 O O . ILE A 1 271 ? 14.992 1.508 -25.204 1.00 74.69 271 ILE A O 1
ATOM 2210 N N . GLN A 1 272 ? 14.888 -0.025 -26.848 1.00 76.62 272 GLN A N 1
ATOM 2211 C CA . GLN A 1 272 ? 13.720 0.555 -27.508 1.00 76.62 272 GLN A CA 1
ATOM 2212 C C . GLN A 1 272 ? 12.473 0.537 -26.605 1.00 76.62 272 GLN A C 1
ATOM 2214 O O . GLN A 1 272 ? 11.812 1.565 -26.468 1.00 76.62 272 GLN A O 1
ATOM 2219 N N . GLU A 1 273 ? 12.169 -0.589 -25.953 1.00 72.31 273 GLU A N 1
ATOM 2220 C CA . GLU A 1 273 ? 11.040 -0.716 -25.016 1.00 72.31 273 GLU A CA 1
ATOM 2221 C C . GLU A 1 273 ? 11.132 0.290 -23.857 1.00 72.31 273 GLU A C 1
ATOM 2223 O O . GLU A 1 273 ? 10.127 0.907 -23.485 1.00 72.31 273 GLU A O 1
ATOM 2228 N N . THR A 1 274 ? 12.333 0.497 -23.308 1.00 70.00 274 THR A N 1
ATOM 2229 C CA . THR A 1 274 ? 12.584 1.506 -22.271 1.00 70.00 274 THR A CA 1
ATOM 2230 C C . THR A 1 274 ? 12.321 2.923 -22.791 1.00 70.00 274 THR A C 1
ATOM 2232 O O . THR A 1 274 ? 11.619 3.700 -22.143 1.00 70.00 274 THR A O 1
ATOM 2235 N N . ALA A 1 275 ? 12.815 3.263 -23.986 1.00 76.31 275 ALA A N 1
ATOM 2236 C CA . ALA A 1 275 ? 12.585 4.575 -24.594 1.00 76.31 275 ALA A CA 1
ATOM 2237 C C . ALA A 1 275 ? 11.095 4.841 -24.884 1.00 76.31 275 ALA A C 1
ATOM 2239 O O . ALA A 1 275 ? 10.593 5.941 -24.637 1.00 76.31 275 ALA A O 1
ATOM 2240 N N . GLU A 1 276 ? 10.365 3.835 -25.372 1.00 74.19 276 GLU A N 1
ATOM 2241 C CA . GLU A 1 276 ? 8.921 3.921 -25.610 1.00 74.19 276 GLU A CA 1
ATOM 2242 C C . GLU A 1 276 ? 8.127 4.077 -24.305 1.00 74.19 276 GLU A C 1
ATOM 2244 O O . GLU A 1 276 ? 7.193 4.885 -24.248 1.00 74.19 276 GLU A O 1
ATOM 2249 N N . SER A 1 277 ? 8.522 3.362 -23.248 1.00 67.81 277 SER A N 1
ATOM 2250 C CA . SER A 1 277 ? 7.902 3.464 -21.920 1.00 67.81 277 SER A CA 1
ATOM 2251 C C . SER A 1 277 ? 8.120 4.851 -21.313 1.00 67.81 277 SER A C 1
ATOM 2253 O O . SER A 1 277 ? 7.148 5.513 -20.942 1.00 67.81 277 SER A O 1
ATOM 2255 N N . LEU A 1 278 ? 9.355 5.367 -21.356 1.00 76.25 278 LEU A N 1
ATOM 2256 C CA . LEU A 1 278 ? 9.691 6.723 -20.915 1.00 76.25 278 LEU A CA 1
ATOM 2257 C C . LEU A 1 278 ? 8.890 7.788 -21.677 1.00 76.25 278 LEU A C 1
ATOM 2259 O O . LEU A 1 278 ? 8.309 8.690 -21.069 1.00 76.25 278 LEU A O 1
ATOM 2263 N N . LYS A 1 279 ? 8.813 7.667 -23.008 1.00 75.94 279 LYS A N 1
ATOM 2264 C CA . LYS A 1 279 ? 8.019 8.573 -23.849 1.00 75.94 279 LYS A CA 1
ATOM 2265 C C . LYS A 1 279 ? 6.556 8.573 -23.415 1.00 75.94 279 LYS A C 1
ATOM 2267 O O . LYS A 1 279 ? 5.978 9.638 -23.212 1.00 75.94 279 LYS A O 1
ATOM 2272 N N . LYS A 1 280 ? 5.966 7.389 -23.236 1.00 73.06 280 LYS A N 1
ATOM 2273 C CA . LYS A 1 280 ? 4.576 7.234 -22.799 1.00 73.06 280 LYS A CA 1
ATOM 2274 C C . LYS A 1 280 ? 4.344 7.821 -21.407 1.00 73.06 280 LYS A C 1
ATOM 2276 O O . LYS A 1 280 ? 3.345 8.510 -21.212 1.00 73.06 280 LYS A O 1
ATOM 2281 N N . LEU A 1 281 ? 5.256 7.585 -20.463 1.00 71.56 281 LEU A N 1
ATOM 2282 C CA . LEU A 1 281 ? 5.189 8.146 -19.116 1.00 71.56 281 LEU A CA 1
ATOM 2283 C C . LEU A 1 281 ? 5.162 9.678 -19.169 1.00 71.56 281 LEU A C 1
ATOM 2285 O O . LEU A 1 281 ? 4.247 10.285 -18.619 1.00 71.56 281 LEU A O 1
ATOM 2289 N N . ILE A 1 282 ? 6.105 10.302 -19.883 1.00 76.94 282 ILE A N 1
ATOM 2290 C CA . ILE A 1 282 ? 6.172 11.764 -20.030 1.00 76.94 282 ILE A CA 1
ATOM 2291 C C . ILE A 1 282 ? 4.896 12.309 -20.682 1.00 76.94 282 ILE A C 1
ATOM 2293 O O . ILE A 1 282 ? 4.309 13.257 -20.163 1.00 76.94 282 ILE A O 1
ATOM 2297 N N . THR A 1 283 ? 4.434 11.709 -21.785 1.00 74.19 283 THR A N 1
ATOM 2298 C CA . THR A 1 283 ? 3.209 12.147 -22.473 1.00 74.19 283 THR A CA 1
ATOM 2299 C C . THR A 1 283 ? 1.992 12.083 -21.552 1.00 74.19 283 THR A C 1
ATOM 2301 O O . THR A 1 283 ? 1.291 13.083 -21.417 1.00 74.19 283 THR A O 1
ATOM 2304 N N . ASN A 1 284 ? 1.787 10.965 -20.850 1.00 69.31 284 ASN A N 1
ATOM 2305 C CA . ASN A 1 284 ? 0.671 10.814 -19.914 1.00 69.31 284 ASN A CA 1
ATOM 2306 C C . ASN A 1 284 ? 0.715 11.867 -18.794 1.00 69.31 284 ASN A C 1
ATOM 2308 O O . ASN A 1 284 ? -0.318 12.427 -18.433 1.00 69.31 284 ASN A O 1
ATOM 2312 N N . LYS A 1 285 ? 1.907 12.167 -18.257 1.00 72.12 285 LYS A N 1
ATOM 2313 C CA . LYS A 1 285 ? 2.079 13.205 -17.228 1.00 72.12 285 LYS A CA 1
ATOM 2314 C C . LYS A 1 285 ? 1.725 14.591 -17.759 1.00 72.12 285 LYS A C 1
ATOM 2316 O O . LYS A 1 285 ? 1.021 15.336 -17.085 1.00 72.12 285 LYS A O 1
ATOM 2321 N N . LEU A 1 286 ? 2.178 14.933 -18.964 1.00 74.62 286 LEU A N 1
ATOM 2322 C CA . LEU A 1 286 ? 1.867 16.219 -19.593 1.00 74.62 286 LEU A CA 1
ATOM 2323 C C . LEU A 1 286 ? 0.365 16.377 -19.862 1.00 74.62 286 LEU A C 1
ATOM 2325 O O . LEU A 1 286 ? -0.191 17.434 -19.572 1.00 74.62 286 LEU A O 1
ATOM 2329 N N . GLU A 1 287 ? -0.303 15.333 -20.359 1.00 71.00 287 GLU A N 1
ATOM 2330 C CA . GLU A 1 287 ? -1.758 15.332 -20.565 1.00 71.00 287 GLU A CA 1
ATOM 2331 C C . GLU A 1 287 ? -2.520 15.520 -19.251 1.00 71.00 287 GLU A C 1
ATOM 2333 O O . GLU A 1 287 ? -3.465 16.307 -19.180 1.00 71.00 287 GLU A O 1
ATOM 2338 N N . LEU A 1 288 ? -2.087 14.836 -18.193 1.00 66.56 288 LEU A N 1
ATOM 2339 C CA . LEU A 1 288 ? -2.687 14.966 -16.874 1.00 66.56 288 LEU A CA 1
ATOM 2340 C C . LEU A 1 288 ? -2.492 16.378 -16.296 1.00 66.56 288 LEU A C 1
ATOM 2342 O O . LEU A 1 288 ? -3.444 16.975 -15.794 1.00 66.56 288 LEU A O 1
ATOM 2346 N N . PHE A 1 289 ? -1.292 16.955 -16.411 1.00 68.56 289 PHE A N 1
ATOM 2347 C CA . PHE A 1 289 ? -1.047 18.337 -15.988 1.00 68.56 289 PHE A CA 1
ATOM 2348 C C . PHE A 1 289 ? -1.879 19.345 -16.786 1.00 68.56 289 PHE A C 1
ATOM 2350 O O . PHE A 1 289 ? -2.390 20.300 -16.202 1.00 68.56 289 PHE A O 1
ATOM 2357 N N . ALA A 1 290 ? -2.081 19.119 -18.087 1.00 69.75 290 ALA A N 1
ATOM 2358 C CA . ALA A 1 290 ? -2.956 19.954 -18.905 1.00 69.75 290 ALA A CA 1
ATOM 2359 C C . ALA A 1 290 ? -4.419 19.904 -18.428 1.00 69.75 290 ALA A C 1
ATOM 2361 O O . ALA A 1 290 ? -5.095 20.930 -18.425 1.00 69.75 290 ALA A O 1
ATOM 2362 N N . GLN A 1 291 ? -4.892 18.745 -17.959 1.00 66.56 291 GLN A N 1
ATOM 2363 C CA . GLN A 1 291 ? -6.217 18.609 -17.339 1.00 66.56 291 GLN A CA 1
ATOM 2364 C C . GLN A 1 291 ? -6.313 19.302 -15.971 1.00 66.56 291 GLN A C 1
ATOM 2366 O O . GLN A 1 291 ? -7.405 19.675 -15.561 1.00 66.56 291 GLN A O 1
ATOM 2371 N N . PHE A 1 292 ? -5.201 19.487 -15.250 1.00 67.62 292 PHE A N 1
ATOM 2372 C CA . PHE A 1 292 ? -5.195 20.194 -13.959 1.00 67.62 292 PHE A CA 1
ATOM 2373 C C . PHE A 1 292 ? -5.207 21.716 -14.086 1.00 67.62 292 PHE A C 1
ATOM 2375 O O . PHE A 1 292 ? -5.505 22.392 -13.101 1.00 67.62 292 PHE A O 1
ATOM 2382 N N . ALA A 1 293 ? -4.846 22.237 -15.258 1.00 58.62 293 ALA A N 1
ATOM 2383 C CA . ALA A 1 293 ? -4.840 23.664 -15.562 1.00 58.62 293 ALA A CA 1
ATOM 2384 C C . ALA A 1 293 ? -6.214 24.200 -16.021 1.00 58.62 293 ALA A C 1
ATOM 2386 O O . ALA A 1 293 ? -6.343 25.406 -16.227 1.00 58.62 293 ALA A O 1
ATOM 2387 N N . GLN A 1 294 ? -7.208 23.318 -16.190 1.00 52.09 294 GLN A N 1
ATOM 2388 C CA . GLN A 1 294 ? -8.608 23.628 -16.512 1.00 52.09 294 GLN A CA 1
ATOM 2389 C C . GLN A 1 294 ? -9.475 23.605 -15.250 1.00 52.09 294 GLN A C 1
ATOM 2391 O O . GLN A 1 294 ? -10.412 24.428 -15.187 1.00 52.09 294 GLN A O 1
#